Protein AF-A0A9X2ZBT1-F1 (afdb_monomer_lite)

Secondary structure (DSSP, 8-state):
----PPPSGGGTTTSPPPPHHHHHHHHHHH--HHHH-------SS--SS-----HHHHHHHHHHTSTTTT-SEEEEEEEEEEEEEEEEE-SSPBPTT--EEEETTEEPPBTTTEEEETTTTEEEEEEEEEEEEEEEEEEEE--S--TT---TTSSSS-PBTT-EEEES-SSPPTTEEESB--EEETTTSHHHHHHHTTTT-B-SSSEEE--B-TT-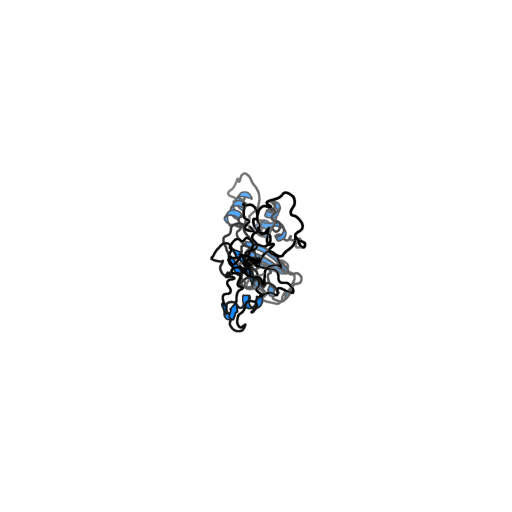------SSS-TT-----SEEE--GGGSPP--PPP--------EEEEEP--SS-TT--EEE-SSSS----S-S-PPPP--S-------------PEEE-PPP----EEEEESSSB-S--

Organism: NCBI:txid2987687

Sequence (334 aa):
MATSRISISNKFENGDIPSQSDFGEIFDSFVHKDEDKANFQMVETGTDDQHYVTPALLKIGLQNIGIITGNCYLPNKEYFNNFNGTTIFLKKSPINFSVQAFKNGQLLLEKEDYTINYATAVITFSATVPIRNIEIDYWYKNTGPIPGNTDITNVAGKPYIGEIKCLASPTGPKGWLKCEGQELLISEYSQLFSVIGVTYGGNGTTHFKTPNLSGRSIVQPTTNIVLGSVGGSEATVLTENNLPAHTHGVGSLAVAINCSNLNADESAPQESILAVSKDSYCQAITTPDATLAASATSITGVTASVGSAQPIITRSPYLAMYYYISSYGESPLI

InterPro domains:
  IPR011083 Phage tail collar domain [PF07484] (162-218)
  IPR037053 Phage tail collar domain superfamily [G3DSA:3.90.1340.10] (151-213)

Structure (mmCIF, N/CA/C/O backbone):
data_AF-A0A9X2ZBT1-F1
#
_entry.id   AF-A0A9X2ZBT1-F1
#
loop_
_atom_site.group_PDB
_atom_site.id
_atom_site.type_symbol
_atom_site.label_atom_id
_atom_site.label_alt_id
_atom_site.label_comp_id
_atom_site.label_asym_id
_atom_site.label_entity_id
_atom_site.label_seq_id
_atom_site.pdbx_PDB_ins_code
_atom_site.Cartn_x
_atom_site.Cartn_y
_atom_site.Cartn_z
_atom_site.occupancy
_atom_site.B_iso_or_equiv
_atom_site.auth_seq_id
_atom_site.auth_comp_id
_atom_site.auth_asym_id
_atom_site.auth_atom_id
_atom_site.pdbx_PDB_model_num
ATOM 1 N N . MET A 1 1 ? -53.174 7.669 23.565 1.00 32.34 1 MET A N 1
ATOM 2 C CA . MET A 1 1 ? -52.826 7.590 22.130 1.00 32.34 1 MET A CA 1
ATOM 3 C C . MET A 1 1 ? -51.557 8.395 21.934 1.00 32.34 1 MET A C 1
ATOM 5 O O . MET A 1 1 ? -51.634 9.613 21.966 1.00 32.34 1 MET A O 1
ATOM 9 N N . ALA A 1 2 ? -50.398 7.744 21.836 1.00 33.59 2 ALA A N 1
ATOM 10 C CA . ALA A 1 2 ? -49.168 8.439 21.467 1.00 33.59 2 ALA A CA 1
ATOM 11 C C . ALA A 1 2 ? -49.184 8.634 19.947 1.00 33.59 2 ALA A C 1
ATOM 13 O O . ALA A 1 2 ? -49.312 7.669 19.193 1.00 33.59 2 ALA A O 1
ATOM 14 N N . THR A 1 3 ? -49.163 9.890 19.520 1.00 36.41 3 THR A N 1
ATOM 15 C CA . THR A 1 3 ? -49.053 10.302 18.123 1.00 36.41 3 THR A CA 1
ATOM 16 C C . THR A 1 3 ? -47.736 9.793 17.535 1.00 36.41 3 THR A C 1
ATOM 18 O O . THR A 1 3 ? -46.723 9.746 18.225 1.00 36.41 3 THR A O 1
ATOM 21 N N . SER A 1 4 ? -47.766 9.382 16.266 1.00 42.81 4 SER A N 1
ATOM 22 C CA . SER A 1 4 ? -46.588 9.044 15.456 1.00 42.81 4 SER A CA 1
ATOM 23 C C . SER A 1 4 ? -45.464 10.067 15.676 1.00 42.81 4 SER A C 1
ATOM 25 O O . SER A 1 4 ? -45.636 11.225 15.299 1.00 42.81 4 SER A O 1
ATOM 27 N N . ARG A 1 5 ? -44.334 9.663 16.276 1.00 47.69 5 ARG A N 1
ATOM 28 C CA . ARG A 1 5 ? -43.172 10.542 16.487 1.00 47.69 5 ARG A CA 1
ATOM 29 C C . ARG A 1 5 ? -42.120 10.287 15.408 1.00 47.69 5 ARG A C 1
ATOM 31 O O . ARG A 1 5 ? -41.690 9.156 15.192 1.00 47.69 5 ARG A O 1
ATOM 38 N N . ILE A 1 6 ? -41.790 11.354 14.688 1.00 50.88 6 ILE A N 1
ATOM 39 C CA . ILE A 1 6 ? -40.959 11.379 13.484 1.00 50.88 6 ILE A CA 1
ATOM 40 C C . ILE A 1 6 ? -39.500 11.072 13.856 1.00 50.88 6 ILE A C 1
ATOM 42 O O . ILE A 1 6 ? -38.977 11.585 14.843 1.00 50.88 6 ILE A O 1
ATOM 46 N N . SER A 1 7 ? -38.831 10.225 13.071 1.00 53.41 7 SER A N 1
ATOM 47 C CA . SER A 1 7 ? -37.383 10.024 13.190 1.00 53.41 7 SER A CA 1
ATOM 48 C C . SER A 1 7 ? -36.662 11.287 12.712 1.00 53.41 7 SER A C 1
ATOM 50 O O . SER A 1 7 ? -36.775 11.654 11.542 1.00 53.41 7 SER A O 1
ATOM 52 N N . ILE A 1 8 ? -35.941 11.961 13.610 1.00 57.50 8 ILE A N 1
ATOM 53 C CA . ILE A 1 8 ? -35.258 13.233 13.318 1.00 57.50 8 ILE A CA 1
ATOM 54 C C . ILE A 1 8 ? -33.871 13.050 12.691 1.00 57.50 8 ILE A C 1
ATOM 56 O O . ILE A 1 8 ? -33.339 14.012 12.147 1.00 57.50 8 ILE A O 1
ATOM 60 N N . SER A 1 9 ? -33.296 11.839 12.712 1.00 54.44 9 SER A N 1
ATOM 61 C CA . SER A 1 9 ? -31.956 11.561 12.161 1.00 54.44 9 SER A CA 1
ATOM 62 C C . SER A 1 9 ? -31.862 11.932 10.680 1.00 54.44 9 SER A C 1
ATOM 64 O O . SER A 1 9 ? -30.964 12.663 10.269 1.00 54.44 9 SER A O 1
ATOM 66 N N . ASN A 1 10 ? -32.882 11.555 9.908 1.00 58.78 10 ASN A N 1
ATOM 67 C CA . ASN A 1 10 ? -32.948 11.771 8.464 1.00 58.78 10 ASN A CA 1
ATOM 68 C C . ASN A 1 10 ? -32.960 13.263 8.081 1.00 58.78 10 ASN A C 1
ATOM 70 O O . ASN A 1 10 ? -32.631 13.602 6.948 1.00 58.78 10 ASN A O 1
ATOM 74 N N . LYS A 1 11 ? -33.327 14.163 9.008 1.00 59.03 11 LYS A N 1
ATOM 75 C CA . LYS A 1 11 ? -33.344 15.617 8.769 1.00 59.03 11 LYS A CA 1
ATOM 76 C C . LYS A 1 11 ? -31.940 16.239 8.746 1.00 59.03 11 LYS A C 1
ATOM 78 O O . LYS A 1 11 ? -31.802 17.386 8.340 1.00 59.03 11 LYS A O 1
ATOM 83 N N . PHE A 1 12 ? -30.913 15.489 9.157 1.00 57.91 12 PHE A N 1
ATOM 84 C CA . PHE A 1 12 ? -29.516 15.938 9.231 1.00 57.91 12 PHE A CA 1
ATOM 85 C C . PHE A 1 12 ? -28.560 15.127 8.345 1.00 57.91 12 PHE A C 1
ATOM 87 O O . PHE A 1 12 ? -27.377 15.449 8.260 1.00 57.91 12 PHE A O 1
ATOM 94 N N . GLU A 1 13 ? -29.045 14.069 7.693 1.00 48.50 13 GLU A N 1
ATOM 95 C CA . GLU A 1 13 ? -28.204 13.104 6.970 1.00 48.50 13 GLU A CA 1
ATOM 96 C C . GLU A 1 13 ? -27.772 13.579 5.571 1.00 48.50 13 GLU A C 1
ATOM 98 O O . GLU A 1 13 ? -26.760 13.107 5.059 1.00 48.50 13 GLU A O 1
ATOM 103 N N . ASN A 1 14 ? -28.472 14.550 4.971 1.00 52.56 14 ASN A N 1
ATOM 104 C CA . ASN A 1 14 ? -28.260 14.942 3.568 1.00 52.56 14 ASN A CA 1
ATOM 105 C C . ASN A 1 14 ? -27.468 16.246 3.366 1.00 52.56 14 ASN A C 1
ATOM 107 O O . ASN A 1 14 ? -27.344 16.719 2.241 1.00 52.56 14 ASN A O 1
ATOM 111 N N . GLY A 1 15 ? -26.934 16.848 4.433 1.00 49.97 15 GLY A N 1
ATOM 112 C CA . GLY A 1 15 ? -26.229 18.136 4.342 1.00 49.97 15 GLY A CA 1
ATOM 113 C C . GLY A 1 15 ? -27.141 19.351 4.117 1.00 49.97 15 GLY A C 1
ATOM 114 O O . GLY A 1 15 ? -26.638 20.467 3.982 1.00 49.97 15 GLY A O 1
ATOM 115 N N . ASP A 1 16 ? -28.461 19.154 4.118 1.00 52.12 16 ASP A N 1
ATOM 116 C CA . ASP A 1 16 ? -29.442 20.234 4.115 1.00 52.12 16 ASP A CA 1
ATOM 117 C C . ASP A 1 16 ? -29.419 20.991 5.450 1.00 52.12 16 ASP A C 1
ATOM 119 O O . ASP A 1 16 ? -29.253 20.410 6.525 1.00 52.12 16 ASP A O 1
ATOM 123 N N . ILE A 1 17 ? -29.597 22.313 5.389 1.00 54.62 17 ILE A N 1
ATOM 124 C CA . ILE A 1 17 ? -29.762 23.144 6.585 1.00 54.62 17 ILE A CA 1
ATOM 125 C C . ILE A 1 17 ? -31.199 22.935 7.091 1.00 54.62 17 ILE A C 1
ATOM 127 O O . ILE A 1 17 ? -32.128 23.241 6.339 1.00 54.62 17 ILE A O 1
ATOM 131 N N . PRO A 1 18 ? -31.416 22.465 8.337 1.00 59.69 18 PRO A N 1
ATOM 132 C CA . PRO A 1 18 ? -32.765 22.254 8.856 1.00 59.69 18 PRO A CA 1
ATOM 133 C C . PRO A 1 18 ? -33.585 23.549 8.857 1.00 59.69 18 PRO A C 1
ATOM 135 O O . PRO A 1 18 ? -33.054 24.645 9.068 1.00 59.69 18 PRO A O 1
ATOM 138 N N . SER A 1 19 ? -34.893 23.437 8.632 1.00 62.19 19 SER A N 1
ATOM 139 C CA . SER A 1 19 ? -35.805 24.583 8.658 1.00 62.19 19 SER A CA 1
ATOM 140 C C . SER A 1 19 ? -36.116 25.031 10.093 1.00 62.19 19 SER A C 1
ATOM 142 O O . SER A 1 19 ? -35.940 24.283 11.053 1.00 62.19 19 SER A O 1
ATOM 144 N N . GLN A 1 20 ? -36.641 26.249 10.269 1.00 58.44 20 GLN A N 1
ATOM 145 C CA . GLN A 1 20 ? -37.067 26.752 11.586 1.00 58.44 20 GLN A CA 1
ATOM 146 C C . GLN A 1 20 ? -38.092 25.832 12.272 1.00 58.44 20 GLN A C 1
ATOM 148 O O . GLN A 1 20 ? -38.042 25.660 13.488 1.00 58.44 20 GLN A O 1
ATOM 153 N N . SER A 1 21 ? -38.997 25.219 11.504 1.00 63.75 21 SER A N 1
ATOM 154 C CA . SER A 1 21 ? -39.951 24.232 12.018 1.00 63.75 21 SER A CA 1
ATOM 155 C C . SER A 1 21 ? -39.272 22.948 12.488 1.00 63.75 21 SER A C 1
ATOM 157 O O . SER A 1 21 ? -39.687 22.398 13.503 1.00 63.75 21 SER A O 1
ATOM 159 N N . ASP A 1 22 ? -38.207 22.506 11.812 1.00 64.56 22 ASP A N 1
ATOM 160 C CA . ASP A 1 22 ? -37.442 21.329 12.240 1.00 64.56 22 ASP A CA 1
ATOM 161 C C . ASP A 1 22 ? -36.740 21.583 13.580 1.00 64.56 22 ASP A C 1
ATOM 163 O O . ASP A 1 22 ? -36.707 20.710 14.443 1.00 64.56 22 ASP A O 1
ATOM 167 N N . PHE A 1 23 ? -36.234 22.801 13.791 1.00 63.34 23 PHE A N 1
ATOM 168 C CA . PHE A 1 23 ? -35.635 23.194 15.069 1.00 63.34 23 PHE A CA 1
ATOM 169 C C . PHE A 1 23 ? -36.657 23.307 16.205 1.00 63.34 23 PHE A C 1
ATOM 171 O O . PHE A 1 23 ? -36.353 22.896 17.325 1.00 63.34 23 PHE A O 1
ATOM 178 N N . GLY A 1 24 ? -37.855 23.831 15.926 1.00 66.00 24 GLY A N 1
ATOM 179 C CA . GLY A 1 24 ? -38.947 23.879 16.903 1.00 66.00 24 GLY A CA 1
ATOM 180 C C . GLY A 1 24 ? -39.369 22.481 17.356 1.00 66.00 24 GLY A C 1
ATOM 181 O O . GLY A 1 24 ? -39.467 22.226 18.550 1.00 66.00 24 GLY A O 1
ATOM 182 N N . GLU A 1 25 ? -39.503 21.547 16.411 1.00 66.25 25 GLU A N 1
ATOM 183 C CA . GLU A 1 25 ? -39.855 20.154 16.707 1.00 66.25 25 GLU A CA 1
ATOM 184 C C . GLU A 1 25 ? -38.805 19.455 17.587 1.00 66.25 25 GLU A C 1
ATOM 186 O O . GLU A 1 25 ? -39.155 18.711 18.502 1.00 66.25 25 GLU A O 1
ATOM 191 N N . ILE A 1 26 ? -37.515 19.716 17.351 1.00 64.81 26 ILE A N 1
ATOM 192 C CA . ILE A 1 26 ? -36.430 19.167 18.175 1.00 64.81 26 ILE A CA 1
ATOM 193 C C . ILE A 1 26 ? -36.496 19.726 19.588 1.00 64.81 26 ILE A C 1
ATOM 195 O O . ILE A 1 26 ? -36.446 18.958 20.542 1.00 64.81 26 ILE A O 1
ATOM 199 N N . PHE A 1 27 ? -36.620 21.041 19.744 1.00 63.31 27 PHE A N 1
ATOM 200 C CA . PHE A 1 27 ? -36.672 21.638 21.072 1.00 63.31 27 PHE A CA 1
ATOM 201 C C . PHE A 1 27 ? -37.873 21.138 21.880 1.00 63.31 27 PHE A C 1
ATOM 203 O O . PHE A 1 27 ? -37.700 20.695 23.013 1.00 63.31 27 PHE A O 1
ATOM 210 N N . ASP A 1 28 ? -39.055 21.105 21.264 1.00 63.59 28 ASP A N 1
ATOM 211 C CA . ASP A 1 28 ? -40.286 20.621 21.897 1.00 63.59 28 ASP A CA 1
ATOM 212 C C . ASP A 1 28 ? -40.230 19.113 22.215 1.00 63.59 28 ASP A C 1
ATOM 214 O O . ASP A 1 28 ? -40.994 18.619 23.045 1.00 63.59 28 ASP A O 1
ATOM 218 N N . SER A 1 29 ? -39.318 18.360 21.586 1.00 63.00 29 SER A N 1
ATOM 219 C CA . SER A 1 29 ? -39.077 16.954 21.931 1.00 63.00 29 SER A CA 1
ATOM 220 C C . SER A 1 29 ? -38.264 16.763 23.217 1.00 63.00 29 SER A C 1
ATOM 222 O O . SER A 1 29 ? -38.365 15.699 23.826 1.00 63.00 29 SER A O 1
ATOM 224 N N . PHE A 1 30 ? -37.496 17.775 23.639 1.00 56.25 30 PHE A N 1
ATOM 225 C CA . PHE A 1 30 ? -36.610 17.715 24.811 1.00 56.25 30 PHE A CA 1
ATOM 226 C C . PHE A 1 30 ? -37.052 18.606 25.974 1.00 56.25 30 PHE A C 1
ATOM 228 O O . PHE A 1 30 ? -36.585 18.404 27.091 1.00 56.25 30 PHE A O 1
ATOM 235 N N . VAL A 1 31 ? -37.910 19.591 25.719 1.00 54.75 31 VAL A N 1
ATOM 236 C CA . VAL A 1 31 ? -38.327 20.593 26.701 1.00 54.75 31 VAL A CA 1
ATOM 237 C C . VAL A 1 31 ? -39.842 20.588 26.809 1.00 54.75 31 VAL A C 1
ATOM 239 O O . VAL A 1 31 ? -40.550 20.771 25.815 1.00 54.75 31 VAL A O 1
ATOM 242 N N . HIS A 1 32 ? -40.361 20.414 28.025 1.00 60.44 32 HIS A N 1
ATOM 243 C CA . HIS A 1 32 ? -41.794 20.498 28.259 1.00 60.44 32 HIS A CA 1
ATOM 244 C C . HIS A 1 32 ? -42.168 21.961 28.478 1.00 60.44 32 HIS A C 1
ATOM 246 O O . HIS A 1 32 ? -42.037 22.500 29.570 1.00 60.44 32 HIS A O 1
ATOM 252 N N . LYS A 1 33 ? -42.649 22.619 27.419 1.00 56.81 33 LYS A N 1
ATOM 253 C CA . LYS A 1 33 ? -42.964 24.060 27.398 1.00 56.81 33 LYS A CA 1
ATOM 254 C C . LYS A 1 33 ? -43.730 24.575 28.628 1.00 56.81 33 LYS A C 1
ATOM 256 O O . LYS A 1 33 ? -43.434 25.667 29.112 1.00 56.81 33 LYS A O 1
ATOM 261 N N . ASP A 1 34 ? -44.701 23.807 29.117 1.00 54.72 34 ASP A N 1
ATOM 262 C CA . ASP A 1 34 ? -45.552 24.201 30.246 1.00 54.72 34 ASP A CA 1
ATOM 263 C C . ASP A 1 34 ? -44.859 24.031 31.611 1.00 54.72 34 ASP A C 1
ATOM 265 O O . ASP A 1 34 ? -45.147 24.781 32.544 1.00 54.72 34 ASP A O 1
ATOM 269 N N . GLU A 1 35 ? -43.922 23.086 31.724 1.00 49.38 35 GLU A N 1
ATOM 270 C CA . GLU A 1 35 ? -43.202 22.777 32.967 1.00 49.38 35 GLU A CA 1
ATOM 271 C C . GLU A 1 35 ? -41.892 23.573 33.070 1.00 49.38 35 GLU A C 1
ATOM 273 O O . GLU A 1 35 ? -41.617 24.196 34.097 1.00 49.38 35 GLU A O 1
ATOM 278 N N . ASP A 1 36 ? -41.136 23.642 31.974 1.00 48.69 36 ASP A N 1
ATOM 279 C CA . ASP A 1 36 ? -39.810 24.264 31.901 1.00 48.69 36 ASP A CA 1
ATOM 280 C C . ASP A 1 36 ? -39.863 25.770 31.593 1.00 48.69 36 ASP A C 1
ATOM 282 O O . ASP A 1 36 ? -38.841 26.458 31.621 1.00 48.69 36 ASP A O 1
ATOM 286 N N . LYS A 1 37 ? -41.057 26.304 31.288 1.00 57.84 37 LYS A N 1
ATOM 287 C CA . LYS A 1 37 ? -41.313 27.715 30.931 1.00 57.84 37 LYS A CA 1
ATOM 288 C C . LYS A 1 37 ? -40.408 28.268 29.821 1.00 57.84 37 LYS A C 1
ATOM 290 O O . LYS A 1 37 ? -40.173 29.475 29.758 1.00 57.84 37 LYS A O 1
ATOM 295 N N . ALA A 1 38 ? -39.923 27.415 28.925 1.00 52.03 38 ALA A N 1
ATOM 296 C CA . ALA A 1 38 ? -39.078 27.810 27.805 1.00 52.03 38 ALA A CA 1
ATOM 297 C C . ALA A 1 38 ? -39.846 27.672 26.480 1.00 52.03 38 ALA A C 1
ATOM 299 O O . ALA A 1 38 ? -40.511 26.667 26.235 1.00 52.03 38 ALA A O 1
ATOM 300 N N . ASN A 1 39 ? -39.795 28.704 25.629 1.00 55.94 39 ASN A N 1
ATOM 301 C CA . ASN A 1 39 ? -40.485 28.731 24.337 1.00 55.94 39 ASN A CA 1
ATOM 302 C C . ASN A 1 39 ? -39.595 29.301 23.212 1.00 55.94 39 ASN A C 1
ATOM 304 O O . ASN A 1 39 ? -38.642 30.030 23.472 1.00 55.94 39 ASN A O 1
ATOM 308 N N . PHE A 1 40 ? -39.933 28.978 21.957 1.00 53.28 40 PHE A N 1
ATOM 309 C CA . PHE A 1 40 ? -39.295 29.496 20.733 1.00 53.28 40 PHE A CA 1
ATOM 310 C C . PHE A 1 40 ? -40.115 30.616 20.075 1.00 53.28 40 PHE A C 1
ATOM 312 O O . PHE A 1 40 ? -40.394 30.583 18.875 1.00 53.28 40 PHE A O 1
ATOM 319 N N . GLN A 1 41 ? -40.571 31.610 20.837 1.00 52.78 41 GLN A N 1
ATOM 320 C CA . GLN A 1 41 ? -41.205 32.774 20.215 1.00 52.78 41 GLN A CA 1
ATOM 321 C C . GLN A 1 41 ? -40.159 33.815 19.800 1.00 52.78 41 GLN A C 1
ATOM 323 O O . GLN A 1 41 ? -39.350 34.273 20.601 1.00 52.78 41 GLN A O 1
ATOM 328 N N . MET A 1 42 ? -40.197 34.210 18.525 1.00 44.78 42 MET A N 1
ATOM 329 C CA . MET A 1 42 ? -39.575 35.450 18.062 1.00 44.78 42 MET A CA 1
ATOM 330 C C . MET A 1 42 ? -40.454 36.611 18.530 1.00 44.78 42 MET A C 1
ATOM 332 O O . MET A 1 42 ? -41.573 36.760 18.044 1.00 44.78 42 MET A O 1
ATOM 336 N N . VAL A 1 43 ? -39.963 37.425 19.462 1.00 49.59 43 VAL A N 1
ATOM 337 C CA . VAL A 1 43 ? -40.591 38.702 19.822 1.00 49.59 43 VAL A CA 1
ATOM 338 C C . VAL A 1 43 ? -39.531 39.786 19.660 1.00 49.59 43 VAL A C 1
ATOM 340 O O . VAL A 1 43 ? -38.478 39.721 20.287 1.00 49.59 43 VAL A O 1
ATOM 343 N N . GLU A 1 44 ? -39.776 40.754 18.775 1.00 45.09 44 GLU A N 1
ATOM 344 C CA . GLU A 1 44 ? -38.785 41.781 18.409 1.00 45.09 44 GLU A CA 1
ATOM 345 C C . GLU A 1 44 ? -38.584 42.858 19.491 1.00 45.09 44 GLU A C 1
ATOM 347 O O . GLU A 1 44 ? -37.613 43.608 19.437 1.00 45.09 44 GLU A O 1
ATOM 352 N N . THR A 1 45 ? -39.438 42.906 20.517 1.00 49.44 45 THR A N 1
ATOM 353 C CA . THR A 1 45 ? -39.283 43.801 21.675 1.00 49.44 45 THR A CA 1
ATOM 354 C C . THR A 1 45 ? -39.824 43.133 22.939 1.00 49.44 45 THR A C 1
ATOM 356 O O . THR A 1 45 ? -41.031 42.925 23.055 1.00 49.44 45 THR A O 1
ATOM 359 N N . GLY A 1 46 ? -38.949 42.786 23.887 1.00 48.84 46 GLY A N 1
ATOM 360 C CA . GLY A 1 46 ? -39.351 42.270 25.200 1.00 48.84 46 GLY A CA 1
ATOM 361 C C . GLY A 1 46 ? -39.791 43.407 26.126 1.00 48.84 46 GLY A C 1
ATOM 362 O O . GLY A 1 46 ? -39.068 44.392 26.255 1.00 48.84 46 GLY A O 1
ATOM 363 N N . THR A 1 47 ? -40.966 43.292 26.752 1.00 49.94 47 THR A N 1
ATOM 364 C CA . THR A 1 47 ? -41.496 44.305 27.690 1.00 49.94 47 THR A CA 1
ATOM 365 C C . THR A 1 47 ? -41.462 43.910 29.160 1.00 49.94 47 THR A C 1
ATOM 367 O O . THR A 1 47 ? -41.828 44.727 29.984 1.00 49.94 47 THR A O 1
ATOM 370 N N . ASP A 1 48 ? -40.989 42.724 29.515 1.00 49.47 48 ASP A N 1
ATOM 371 C CA . ASP A 1 48 ? -40.803 42.290 30.903 1.00 49.47 48 ASP A CA 1
ATOM 372 C C . ASP A 1 48 ? -39.640 41.297 30.904 1.00 49.47 48 ASP A C 1
ATOM 374 O O . ASP A 1 48 ? -39.543 40.571 29.917 1.00 49.47 48 ASP A O 1
ATOM 378 N N . ASP A 1 49 ? -38.800 41.274 31.954 1.00 51.34 49 ASP A N 1
ATOM 379 C CA . ASP A 1 49 ? -37.550 40.503 32.218 1.00 51.34 49 ASP A CA 1
ATOM 380 C C . ASP A 1 49 ? -37.567 38.968 31.934 1.00 51.34 49 ASP A C 1
ATOM 382 O O . ASP A 1 49 ? -36.995 38.140 32.650 1.00 51.34 49 ASP A O 1
ATOM 386 N N . GLN A 1 50 ? -38.223 38.539 30.867 1.00 50.62 50 GLN A N 1
ATOM 387 C CA . GLN A 1 50 ? -38.268 37.189 30.353 1.00 50.62 50 GLN A CA 1
ATOM 388 C C . GLN A 1 50 ? -37.057 36.975 29.448 1.00 50.62 50 GLN A C 1
ATOM 390 O O . GLN A 1 50 ? -36.758 37.760 28.546 1.00 50.62 50 GLN A O 1
ATOM 395 N N . HIS A 1 51 ? -36.333 35.894 29.717 1.00 50.09 51 HIS A N 1
ATOM 396 C CA . HIS A 1 51 ? -35.172 35.501 28.937 1.00 50.09 51 HIS A CA 1
ATOM 397 C C . HIS A 1 51 ? -35.660 34.765 27.687 1.00 50.09 51 HIS A C 1
ATOM 399 O O . HIS A 1 51 ? -36.027 33.594 27.752 1.00 50.09 51 HIS A O 1
ATOM 405 N N . TYR A 1 52 ? -35.686 35.458 26.550 1.00 52.84 52 TYR A N 1
ATOM 406 C CA . TYR A 1 52 ? -36.040 34.867 25.260 1.00 52.84 52 TYR A CA 1
ATOM 407 C C . TYR A 1 52 ? -34.785 34.375 24.544 1.00 52.84 52 TYR A C 1
ATOM 409 O O . TYR A 1 52 ? -33.805 35.110 24.400 1.00 52.84 52 TYR A O 1
ATOM 417 N N . VAL A 1 53 ? -34.823 33.147 24.033 1.00 52.09 53 VAL A N 1
ATOM 418 C CA . VAL A 1 53 ? -33.779 32.644 23.141 1.00 52.09 53 VAL A CA 1
ATOM 419 C C . VAL A 1 53 ? -34.269 32.816 21.709 1.00 52.09 53 VAL A C 1
ATOM 421 O O . VAL A 1 53 ? -35.079 32.037 21.214 1.00 52.09 53 VAL A O 1
ATOM 424 N N . THR A 1 54 ? -33.788 33.851 21.018 1.00 52.50 54 THR A N 1
ATOM 425 C CA . THR A 1 54 ? -34.075 33.987 19.583 1.00 52.50 54 THR A CA 1
ATOM 426 C C . THR A 1 54 ? -33.364 32.870 18.809 1.00 52.50 54 THR A C 1
ATOM 428 O O . THR A 1 54 ? -32.291 32.434 19.228 1.00 52.50 54 THR A O 1
ATOM 431 N N . PRO A 1 55 ? -33.865 32.422 17.644 1.00 50.75 55 PRO A N 1
ATOM 432 C CA . PRO A 1 55 ? -33.156 31.463 16.795 1.00 50.75 55 PRO A CA 1
ATOM 433 C C . PRO A 1 55 ? -31.726 31.900 16.449 1.00 50.75 55 PRO A C 1
ATOM 435 O O . PRO A 1 55 ? -30.849 31.057 16.300 1.00 50.75 55 PRO A O 1
ATOM 438 N N . ALA A 1 56 ? -31.459 33.210 16.376 1.00 47.94 56 ALA A N 1
ATOM 439 C CA . ALA A 1 56 ? -30.113 33.749 16.198 1.00 47.94 56 ALA A CA 1
ATOM 440 C C . ALA A 1 56 ? -29.241 33.584 17.457 1.00 47.94 56 ALA A C 1
ATOM 442 O O . ALA A 1 56 ? -28.105 33.128 17.348 1.00 47.94 56 ALA A O 1
ATOM 443 N N . LEU A 1 57 ? -29.773 33.893 18.646 1.00 54.31 57 LEU A N 1
ATOM 444 C CA . LEU A 1 57 ? -29.096 33.674 19.931 1.00 54.31 57 LEU A CA 1
ATOM 445 C C . LEU A 1 57 ? -28.863 32.189 20.210 1.00 54.31 57 LEU A C 1
ATOM 447 O O . LEU A 1 57 ? -27.787 31.822 20.669 1.00 54.31 57 LEU A O 1
ATOM 451 N N . LEU A 1 58 ? -29.819 31.326 19.866 1.00 60.22 58 LEU A N 1
ATOM 452 C CA . LEU A 1 58 ? -29.648 29.883 19.938 1.00 60.22 58 LEU A CA 1
ATOM 453 C C . LEU A 1 58 ? -28.619 29.402 18.928 1.00 60.22 58 LEU A C 1
ATOM 455 O O . LEU A 1 58 ? -27.766 28.614 19.292 1.00 60.22 58 LEU A O 1
ATOM 459 N N . LYS A 1 59 ? -28.667 29.861 17.673 1.00 51.84 59 LYS A N 1
ATOM 460 C CA . LYS A 1 59 ? -27.673 29.492 16.662 1.00 51.84 59 LYS A CA 1
ATOM 461 C C . LYS A 1 59 ? -26.272 29.869 17.130 1.00 51.84 59 LYS A C 1
ATOM 463 O O . LYS A 1 59 ? -25.382 29.037 17.046 1.00 51.84 59 LYS A O 1
ATOM 468 N N . ILE A 1 60 ? -26.087 31.074 17.666 1.00 49.31 60 ILE A N 1
ATOM 469 C CA . ILE A 1 60 ? -24.809 31.510 18.242 1.00 49.31 60 ILE A CA 1
ATOM 470 C C . ILE A 1 60 ? -24.459 30.666 19.472 1.00 49.31 60 ILE A C 1
ATOM 472 O O . ILE A 1 60 ? -23.323 30.224 19.595 1.00 49.31 60 ILE A O 1
ATOM 476 N N . GLY A 1 61 ? -25.426 30.368 20.340 1.00 55.66 61 GLY A N 1
ATOM 477 C CA . GLY A 1 61 ? -25.267 29.450 21.465 1.00 55.66 61 GLY A CA 1
ATOM 478 C C . GLY A 1 61 ? -24.762 28.083 21.010 1.00 55.66 61 GLY A C 1
ATOM 479 O O . GLY A 1 61 ? -23.699 27.670 21.443 1.00 55.66 61 GLY A O 1
ATOM 480 N N . LEU A 1 62 ? -25.455 27.439 20.071 1.00 54.69 62 LEU A N 1
ATOM 481 C CA . LEU A 1 62 ? -25.143 26.154 19.442 1.00 54.69 62 LEU A CA 1
ATOM 482 C C . LEU A 1 62 ? -23.842 26.181 18.624 1.00 54.69 62 LEU A C 1
ATOM 484 O O . LEU A 1 62 ? -23.169 25.163 18.537 1.00 54.69 62 LEU A O 1
ATOM 488 N N . GLN A 1 63 ? -23.451 27.315 18.042 1.00 49.03 63 GLN A N 1
ATOM 489 C CA . GLN A 1 63 ? -22.130 27.503 17.431 1.00 49.03 63 GLN A CA 1
ATOM 490 C C . GLN A 1 63 ? -21.029 27.611 18.498 1.00 49.03 63 GLN A C 1
ATOM 492 O O . GLN A 1 63 ? -19.947 27.061 18.317 1.00 49.03 63 GLN A O 1
ATOM 497 N N . ASN A 1 64 ? -21.304 28.268 19.626 1.00 46.94 64 ASN A N 1
ATOM 498 C CA . ASN A 1 64 ? -20.350 28.461 20.722 1.00 46.94 64 ASN A CA 1
ATOM 499 C C . ASN A 1 64 ? -20.202 27.211 21.603 1.00 46.94 64 ASN A C 1
ATOM 501 O O . ASN A 1 64 ? -19.107 26.923 22.073 1.00 46.94 64 ASN A O 1
ATOM 505 N N . ILE A 1 65 ? -21.271 26.423 21.770 1.00 48.72 65 ILE A N 1
ATOM 506 C CA . ILE A 1 65 ? -21.237 25.067 22.345 1.00 48.72 65 ILE A CA 1
ATOM 507 C C . ILE A 1 65 ? -20.973 24.003 21.276 1.00 48.72 65 ILE A C 1
ATOM 509 O O . ILE A 1 65 ? -21.229 22.822 21.497 1.00 48.72 65 ILE A O 1
ATOM 513 N N . GLY A 1 66 ? -20.492 24.418 20.103 1.00 45.00 66 GLY A N 1
ATOM 514 C CA . GLY A 1 66 ? -19.964 23.582 19.034 1.00 45.00 66 GLY A CA 1
ATOM 515 C C . GLY A 1 66 ? -20.973 22.789 18.202 1.00 45.00 66 GLY A C 1
ATOM 516 O O . GLY A 1 66 ? -20.617 22.364 17.119 1.00 45.00 66 GLY A O 1
ATOM 517 N N . ILE A 1 67 ? -22.215 22.562 18.626 1.00 49.38 67 ILE A N 1
ATOM 518 C CA . ILE A 1 67 ? -23.206 21.726 17.912 1.00 49.38 67 ILE A CA 1
ATOM 519 C C . ILE A 1 67 ? -23.346 22.078 16.413 1.00 49.38 67 ILE A C 1
ATOM 521 O O . ILE A 1 67 ? -23.470 21.178 15.588 1.00 49.38 67 ILE A O 1
ATOM 525 N N . ILE A 1 68 ? -23.265 23.362 16.036 1.00 44.94 68 ILE A N 1
ATOM 526 C CA . ILE A 1 68 ? -23.350 23.810 14.626 1.00 44.94 68 ILE A CA 1
ATOM 527 C C . ILE A 1 68 ? -21.969 23.917 13.948 1.00 44.94 68 ILE A C 1
ATOM 529 O O . ILE A 1 68 ? -21.867 23.848 12.727 1.00 44.94 68 ILE A O 1
ATOM 533 N N . THR A 1 69 ? -20.896 24.077 14.720 1.00 44.72 69 THR A N 1
ATOM 534 C CA . THR A 1 69 ? -19.507 24.215 14.237 1.00 44.72 69 THR A CA 1
ATOM 535 C C . THR A 1 69 ? -18.700 22.913 14.317 1.00 44.72 69 THR A C 1
ATOM 537 O O . THR A 1 69 ? -17.509 22.924 14.021 1.00 44.72 69 THR A O 1
ATOM 540 N N . GLY A 1 70 ? -19.330 21.779 14.651 1.00 49.50 70 GLY A N 1
ATOM 541 C CA . GLY A 1 70 ? -18.686 20.462 14.664 1.00 49.50 70 GLY A CA 1
ATOM 542 C C . GLY A 1 70 ? -18.271 19.931 16.040 1.00 49.50 70 GLY A C 1
ATOM 543 O O . GLY A 1 70 ? -17.329 19.143 16.127 1.00 49.50 70 GLY A O 1
ATOM 544 N N . ASN A 1 71 ? -18.976 20.268 17.124 1.00 49.09 71 ASN A N 1
ATOM 545 C CA . ASN A 1 71 ? -18.926 19.432 18.314 1.00 49.09 71 ASN A CA 1
ATOM 546 C C . ASN A 1 71 ? -19.469 18.072 17.929 1.00 49.09 71 ASN A C 1
ATOM 548 O O . ASN A 1 71 ? -20.570 17.903 17.409 1.00 49.09 71 ASN A O 1
ATOM 552 N N . CYS A 1 72 ? -18.598 17.111 18.169 1.00 60.41 72 CYS A N 1
ATOM 553 C CA . CYS A 1 72 ? -18.645 15.767 17.669 1.00 60.41 72 CYS A CA 1
ATOM 554 C C . CYS A 1 72 ? -19.739 14.948 18.355 1.00 60.41 72 CYS A C 1
ATOM 556 O O . CYS A 1 72 ? -19.453 13.805 18.636 1.00 60.41 72 CYS A O 1
ATOM 558 N N . TYR A 1 73 ? -20.922 15.461 18.709 1.00 67.00 73 TYR A N 1
ATOM 559 C CA . TYR A 1 73 ? -21.958 14.685 19.403 1.00 67.00 73 TYR A CA 1
ATOM 560 C C . TYR A 1 73 ? -23.334 14.895 18.768 1.00 67.00 73 TYR A C 1
ATOM 562 O O . TYR A 1 73 ? -23.772 16.029 18.603 1.00 67.00 73 TYR A O 1
ATOM 570 N N . LEU A 1 74 ? -24.004 13.801 18.408 1.00 68.38 74 LEU A N 1
ATOM 571 C CA . LEU A 1 74 ? -25.322 13.793 17.774 1.00 68.38 74 LEU A CA 1
ATOM 572 C C . LEU A 1 74 ? -26.333 13.065 18.669 1.00 68.38 74 LEU A C 1
ATOM 574 O O . LEU A 1 74 ? -25.966 12.066 19.298 1.00 68.38 74 LEU A O 1
ATOM 578 N N . PRO A 1 75 ? -27.596 13.520 18.719 1.00 73.56 75 PRO A N 1
ATOM 579 C CA . PRO A 1 75 ? -28.666 12.756 19.341 1.00 73.56 75 PRO A CA 1
ATOM 580 C C . PRO A 1 75 ? -29.009 11.538 18.469 1.00 73.56 75 PRO A C 1
ATOM 582 O O . PRO A 1 75 ? -29.005 11.613 17.239 1.00 73.56 75 PRO A O 1
ATOM 585 N N . ASN A 1 76 ? -29.314 10.411 19.102 1.00 76.38 76 ASN A N 1
ATOM 586 C CA . ASN A 1 76 ? -29.821 9.207 18.460 1.00 76.38 76 ASN A CA 1
ATOM 587 C C . ASN A 1 76 ? -31.003 8.647 19.244 1.00 76.38 76 ASN A C 1
ATOM 589 O O . ASN A 1 76 ? -31.048 8.730 20.471 1.00 76.38 76 ASN A O 1
ATOM 593 N N . LYS A 1 77 ? -31.926 8.035 18.509 1.00 83.69 77 LYS A N 1
ATOM 594 C CA . LYS A 1 77 ? -33.113 7.389 19.050 1.00 83.69 77 LYS A CA 1
ATOM 595 C C . LYS A 1 77 ? -33.256 6.006 18.440 1.00 83.69 77 LYS A C 1
ATOM 597 O O . LYS A 1 77 ? -33.281 5.864 17.217 1.00 83.69 77 LYS A O 1
ATOM 602 N N . GLU A 1 78 ? -33.338 4.985 19.282 1.00 86.25 78 GLU A N 1
ATOM 603 C CA . GLU A 1 78 ? -33.502 3.598 18.854 1.00 86.25 78 GLU A CA 1
ATOM 604 C C . GLU A 1 78 ? -34.809 3.002 19.361 1.00 86.25 78 GLU A C 1
ATOM 606 O O . GLU A 1 78 ? -35.139 3.099 20.541 1.00 86.25 78 GLU A O 1
ATOM 611 N N . TYR A 1 79 ? -35.528 2.333 18.459 1.00 89.56 79 TYR A N 1
ATOM 612 C CA . TYR A 1 79 ? -36.813 1.708 18.743 1.00 89.56 79 TYR A CA 1
ATOM 613 C C . TYR A 1 79 ? -36.727 0.189 18.610 1.00 89.56 79 TYR A C 1
ATOM 615 O O . TYR A 1 79 ? -36.297 -0.339 17.581 1.00 89.56 79 TYR A O 1
ATOM 623 N N . PHE A 1 80 ? -37.218 -0.511 19.627 1.00 89.69 80 PHE A N 1
ATOM 624 C CA . PHE A 1 80 ? -37.294 -1.965 19.688 1.00 89.69 80 PHE A CA 1
ATOM 625 C C . PHE A 1 80 ? -38.753 -2.375 19.890 1.00 89.69 80 PHE A C 1
ATOM 627 O O . PHE A 1 80 ? -39.282 -2.363 21.003 1.00 89.69 80 PHE A O 1
ATOM 634 N N . ASN A 1 81 ? -39.416 -2.727 18.789 1.00 89.69 81 ASN A N 1
ATOM 635 C CA . ASN A 1 81 ? -40.804 -3.181 18.807 1.00 89.69 81 ASN A CA 1
ATOM 636 C C . ASN A 1 81 ? -40.888 -4.639 19.261 1.00 89.69 81 ASN A C 1
ATOM 638 O O . ASN A 1 81 ? -40.096 -5.470 18.815 1.00 89.69 81 ASN A O 1
ATOM 642 N N . ASN A 1 82 ? -41.882 -4.962 20.094 1.00 88.88 82 ASN A N 1
ATOM 643 C CA . ASN A 1 82 ? -42.099 -6.319 20.614 1.00 88.88 82 ASN A CA 1
ATOM 644 C C . ASN A 1 82 ? -40.854 -6.930 21.290 1.00 88.88 82 ASN A C 1
ATOM 646 O O . ASN A 1 82 ? -40.644 -8.143 21.228 1.00 88.88 82 ASN A O 1
ATOM 650 N N . PHE A 1 83 ? -40.031 -6.105 21.943 1.00 92.44 83 PHE A N 1
ATOM 651 C CA . PHE A 1 83 ? -38.833 -6.553 22.643 1.00 92.44 83 PHE A CA 1
ATOM 652 C C . PHE A 1 83 ? -39.189 -7.595 23.707 1.00 92.44 83 PHE A C 1
ATOM 654 O O . PHE A 1 83 ? -40.065 -7.364 24.545 1.00 92.44 83 PHE A O 1
ATOM 661 N N . ASN A 1 84 ? -38.506 -8.738 23.657 1.00 92.06 84 ASN A N 1
ATOM 662 C CA . ASN A 1 84 ? -38.641 -9.825 24.615 1.00 92.06 84 ASN A CA 1
ATOM 663 C C . ASN A 1 84 ? -37.252 -10.283 25.071 1.00 92.06 84 ASN A C 1
ATOM 665 O O . ASN A 1 84 ? -36.555 -10.971 24.327 1.00 92.06 84 ASN A O 1
ATOM 669 N N . GLY A 1 85 ? -36.839 -9.880 26.270 1.00 93.31 85 GLY A N 1
ATOM 670 C CA . GLY A 1 85 ? -35.516 -10.213 26.794 1.00 93.31 85 GLY A CA 1
ATOM 671 C C . GLY A 1 85 ? -35.060 -9.293 27.921 1.00 93.31 85 GLY A C 1
ATOM 672 O O . GLY A 1 85 ? -35.853 -8.553 28.502 1.00 93.31 85 GLY A O 1
ATOM 673 N N . THR A 1 86 ? -33.768 -9.360 28.241 1.00 94.00 86 THR A N 1
ATOM 674 C CA . THR A 1 86 ? -33.132 -8.597 29.331 1.00 94.00 86 THR A CA 1
ATOM 675 C C . THR A 1 86 ? -32.072 -7.614 28.849 1.00 94.00 86 THR A C 1
ATOM 677 O O . THR A 1 86 ? -31.630 -6.786 29.636 1.00 94.00 86 THR A O 1
ATOM 680 N N . THR A 1 87 ? -31.641 -7.689 27.588 1.00 94.75 87 THR A N 1
ATOM 681 C CA . THR A 1 87 ? -30.459 -6.959 27.114 1.00 94.75 87 THR A CA 1
ATOM 682 C C . THR A 1 87 ? -30.690 -6.330 25.747 1.00 94.75 87 THR A C 1
ATOM 684 O O . THR A 1 87 ? -31.266 -6.963 24.864 1.00 94.75 87 THR A O 1
ATOM 687 N N . ILE A 1 88 ? -30.212 -5.097 25.574 1.00 92.44 88 ILE A N 1
ATOM 688 C CA . ILE A 1 88 ? -30.226 -4.352 24.311 1.00 92.44 88 ILE A CA 1
ATOM 689 C C . ILE A 1 88 ? -28.806 -3.876 23.996 1.00 92.44 88 ILE A C 1
ATOM 691 O O . ILE A 1 88 ? -28.127 -3.314 24.855 1.00 92.44 88 ILE A O 1
ATOM 695 N N . PHE A 1 89 ? -28.382 -4.085 22.750 1.00 92.25 89 PHE A N 1
ATOM 696 C CA . PHE A 1 89 ? -27.132 -3.559 22.205 1.00 92.25 89 PHE A CA 1
ATOM 697 C C . PHE A 1 89 ? -27.445 -2.314 21.380 1.00 92.25 89 PHE A C 1
ATOM 699 O O . PHE A 1 89 ? -28.188 -2.405 20.401 1.00 92.25 89 PHE A O 1
ATOM 706 N N . LEU A 1 90 ? -26.897 -1.166 21.777 1.00 88.44 90 LEU A N 1
ATOM 707 C CA . LEU A 1 90 ? -27.071 0.078 21.031 1.00 88.44 90 LEU A CA 1
ATOM 708 C C . LEU A 1 90 ? -26.174 0.080 19.789 1.00 88.44 90 LEU A C 1
ATOM 710 O O . LEU A 1 90 ? -25.031 -0.381 19.821 1.00 88.44 90 LEU A O 1
ATOM 714 N N . LYS A 1 91 ? -26.670 0.644 18.689 1.00 82.25 91 LYS A N 1
ATOM 715 C CA . LYS A 1 91 ? -25.953 0.750 17.407 1.00 82.25 91 LYS A CA 1
ATOM 716 C C . LYS A 1 91 ? -24.777 1.719 17.460 1.00 82.25 91 LYS A C 1
ATOM 718 O O . LYS A 1 91 ? -23.872 1.632 16.630 1.00 82.25 91 LYS A O 1
ATOM 723 N N . LYS A 1 92 ? -24.808 2.682 18.384 1.00 81.88 92 LYS A N 1
ATOM 724 C CA . LYS A 1 92 ? -23.756 3.694 18.583 1.00 81.88 92 LYS A CA 1
ATOM 725 C C . LYS A 1 92 ? -23.371 3.754 20.054 1.00 81.88 92 LYS A C 1
ATOM 727 O O . LYS A 1 92 ? -24.245 3.664 20.909 1.00 81.88 92 LYS A O 1
ATOM 732 N N . SER A 1 93 ? -22.086 3.964 20.336 1.00 83.00 93 SER A N 1
ATOM 733 C CA . SER A 1 93 ? -21.594 4.119 21.707 1.00 83.00 93 SER A CA 1
ATOM 734 C C . SER A 1 93 ? -22.134 5.410 22.335 1.00 83.00 93 SER A C 1
ATOM 736 O O . SER A 1 93 ? -21.838 6.493 21.814 1.00 83.00 93 SER A O 1
ATOM 738 N N . PRO A 1 94 ? -22.916 5.320 23.424 1.00 84.38 94 PRO A N 1
ATOM 739 C CA . PRO A 1 94 ? -23.484 6.489 24.072 1.00 84.38 94 PRO A CA 1
ATOM 740 C C . PRO A 1 94 ? -22.430 7.266 24.862 1.00 84.38 94 PRO A C 1
ATOM 742 O O . PRO A 1 94 ? -21.454 6.705 25.360 1.00 84.38 94 PRO A O 1
ATOM 745 N N . ILE A 1 95 ? -22.663 8.562 25.038 1.00 81.69 95 ILE A N 1
ATOM 746 C CA . ILE A 1 95 ? -21.921 9.381 25.995 1.00 81.69 95 ILE A CA 1
ATOM 747 C C . ILE A 1 95 ? -22.392 9.054 27.409 1.00 81.69 95 ILE A C 1
ATOM 749 O O . ILE A 1 95 ? -23.580 8.806 27.636 1.00 81.69 95 ILE A O 1
ATOM 753 N N . ASN A 1 96 ? -21.459 9.058 28.361 1.00 78.94 96 ASN A N 1
ATOM 754 C CA . ASN A 1 96 ? -21.761 8.832 29.770 1.00 78.94 96 ASN A CA 1
ATOM 755 C C . ASN A 1 96 ? -22.904 9.744 30.231 1.00 78.94 96 ASN A C 1
ATOM 757 O O . ASN A 1 96 ? -22.884 10.944 29.961 1.00 78.94 96 ASN A O 1
ATOM 761 N N . PHE A 1 97 ? -23.871 9.159 30.938 1.00 80.19 97 PHE A N 1
ATOM 762 C CA . PHE A 1 97 ? -25.048 9.837 31.495 1.00 80.19 97 PHE A CA 1
ATOM 763 C C . PHE A 1 97 ? -26.029 10.415 30.464 1.00 80.19 97 PHE A C 1
ATOM 765 O O . PHE A 1 97 ? -26.910 11.184 30.834 1.00 80.19 97 PHE A O 1
ATOM 772 N N . SER A 1 98 ? -25.900 10.064 29.180 1.00 82.94 98 SER A N 1
ATOM 773 C CA . SER A 1 98 ? -26.797 10.576 28.132 1.00 82.94 98 SER A CA 1
ATOM 774 C C . SER A 1 98 ? -27.998 9.679 27.824 1.00 82.94 98 SER A C 1
ATOM 776 O O . SER A 1 98 ? -28.852 10.092 27.049 1.00 82.94 98 SER A O 1
ATOM 778 N N . VAL A 1 99 ? -28.053 8.462 28.375 1.00 87.19 99 VAL A N 1
ATOM 779 C CA . VAL A 1 99 ? -29.023 7.429 27.980 1.00 87.19 99 VAL A CA 1
ATOM 780 C C . VAL A 1 99 ? -30.305 7.526 28.800 1.00 87.19 99 VAL A C 1
ATOM 782 O O . VAL A 1 99 ? -30.270 7.419 30.023 1.00 87.19 99 VAL A O 1
ATOM 785 N N . GLN A 1 100 ? -31.441 7.604 28.117 1.00 89.12 100 GLN A N 1
ATOM 786 C CA . GLN A 1 100 ? -32.779 7.492 28.688 1.00 89.12 100 GLN A CA 1
ATOM 787 C C . GLN A 1 100 ? -33.519 6.329 28.029 1.00 89.12 100 GLN A C 1
ATOM 789 O O . GLN A 1 100 ? -33.534 6.209 26.805 1.00 89.12 100 GLN A O 1
ATOM 794 N N . ALA A 1 101 ? -34.124 5.457 28.836 1.00 90.19 101 ALA A N 1
ATOM 795 C CA . ALA A 1 101 ? -34.896 4.320 28.349 1.00 90.19 101 ALA A CA 1
ATOM 796 C C . ALA A 1 101 ? -36.380 4.482 28.682 1.00 90.19 101 ALA A C 1
ATOM 798 O O . ALA A 1 101 ? -36.742 4.836 29.802 1.00 90.19 101 ALA A O 1
ATOM 799 N N . PHE A 1 102 ? -37.243 4.142 27.731 1.00 90.00 102 PHE A N 1
ATOM 800 C CA . PHE A 1 102 ? -38.689 4.192 27.876 1.00 90.00 102 PHE A CA 1
ATOM 801 C C . PHE A 1 102 ? -39.303 2.831 27.558 1.00 90.00 102 PHE A C 1
ATOM 803 O O . PHE A 1 102 ? -38.929 2.171 26.589 1.00 90.00 102 PHE A O 1
ATOM 810 N N . LYS A 1 103 ? -40.297 2.419 28.348 1.00 89.69 103 LYS A N 1
ATOM 811 C CA . LYS A 1 103 ? -41.098 1.208 28.129 1.00 89.69 103 LYS A CA 1
ATOM 812 C C . LYS A 1 103 ? -42.542 1.597 27.870 1.00 89.69 103 LYS A C 1
ATOM 814 O O . LYS A 1 103 ? -43.209 2.114 28.761 1.00 89.69 103 LYS A O 1
ATOM 819 N N . ASN A 1 104 ? -43.038 1.337 26.661 1.00 86.75 104 ASN A N 1
ATOM 820 C CA . ASN A 1 104 ? -44.355 1.790 26.195 1.00 86.75 104 ASN A CA 1
ATOM 821 C C . ASN A 1 104 ? -44.590 3.301 26.433 1.00 86.75 104 ASN A C 1
ATOM 823 O O . ASN A 1 104 ? -45.704 3.714 26.754 1.00 86.75 104 ASN A O 1
ATOM 827 N N . GLY A 1 105 ? -43.535 4.114 26.307 1.00 80.56 105 GLY A N 1
ATOM 828 C CA . GLY A 1 105 ? -43.571 5.563 26.532 1.00 80.56 105 GLY A CA 1
ATOM 829 C C . GLY A 1 105 ? -43.410 6.015 27.989 1.00 80.56 105 GLY A C 1
ATOM 830 O O . GLY A 1 105 ? -43.350 7.214 28.231 1.00 80.56 105 GLY A O 1
ATOM 831 N N . GLN A 1 106 ? -43.315 5.100 28.959 1.00 84.81 106 GLN A N 1
ATOM 832 C CA . GLN A 1 106 ? -42.997 5.446 30.347 1.00 84.81 106 GLN A CA 1
ATOM 833 C C . GLN A 1 106 ? -41.481 5.448 30.562 1.00 84.81 106 GLN A C 1
ATOM 835 O O . GLN A 1 106 ? -40.831 4.448 30.253 1.00 84.81 106 GLN A O 1
ATOM 840 N N . LEU A 1 107 ? -40.942 6.534 31.125 1.00 87.25 107 LEU A N 1
ATOM 841 C CA . LEU A 1 107 ? -39.530 6.644 31.500 1.00 87.25 107 LEU A CA 1
ATOM 842 C C . LEU A 1 107 ? -39.161 5.582 32.547 1.00 87.25 107 LEU A C 1
ATOM 844 O O . LEU A 1 107 ? -39.892 5.374 33.516 1.00 87.25 107 LEU A O 1
ATOM 848 N N . LEU A 1 108 ? -38.026 4.925 32.330 1.00 88.50 108 LEU A N 1
ATOM 849 C CA . LEU A 1 108 ? -37.405 3.980 33.250 1.00 88.50 108 LEU A CA 1
ATOM 850 C C . LEU A 1 108 ? -36.246 4.648 33.996 1.00 88.50 108 LEU A C 1
ATOM 852 O O . LEU A 1 108 ? -35.600 5.555 33.469 1.00 88.50 108 LEU A O 1
ATOM 856 N N . LEU A 1 109 ? -35.948 4.165 35.198 1.00 88.75 109 LEU A N 1
ATOM 857 C CA . LEU A 1 109 ? -34.885 4.701 36.044 1.00 88.75 109 LEU A CA 1
ATOM 858 C C . LEU A 1 109 ? -33.580 3.906 35.886 1.00 88.75 109 LEU A C 1
ATOM 860 O O . LEU A 1 109 ? -33.530 2.692 36.105 1.00 88.75 109 LEU A O 1
ATOM 864 N N . GLU A 1 110 ? -32.495 4.599 35.533 1.00 87.31 110 GLU A N 1
ATOM 865 C CA . GLU A 1 110 ? -31.154 4.006 35.491 1.00 87.31 110 GLU A CA 1
ATOM 866 C C . GLU A 1 110 ? -30.731 3.557 36.904 1.00 87.31 110 GLU A C 1
ATOM 868 O O . GLU A 1 110 ? -30.903 4.282 37.881 1.00 87.31 110 GLU A O 1
ATOM 873 N N . LYS A 1 111 ? -30.133 2.366 36.999 1.00 87.00 111 LYS A N 1
ATOM 874 C CA . LYS A 1 111 ? -29.758 1.593 38.201 1.00 87.00 111 LYS A CA 1
ATOM 875 C C . LYS A 1 111 ? -30.900 0.895 38.942 1.00 87.00 111 LYS A C 1
ATOM 877 O O . LYS A 1 111 ? -30.603 -0.020 39.707 1.00 87.00 111 LYS A O 1
ATOM 882 N N . GLU A 1 112 ? -32.157 1.251 38.693 1.00 90.06 112 GLU A N 1
ATOM 883 C CA . GLU A 1 112 ? -33.319 0.562 39.276 1.00 90.06 112 GLU A CA 1
ATOM 884 C C . GLU A 1 112 ? -33.980 -0.379 38.259 1.00 90.06 112 GLU A C 1
ATOM 886 O O . GLU A 1 112 ? -34.043 -1.596 38.454 1.00 90.06 112 GLU A O 1
ATOM 891 N N . ASP A 1 113 ? -34.416 0.172 37.127 1.00 90.94 113 ASP A N 1
ATOM 892 C CA . ASP A 1 113 ? -35.093 -0.568 36.061 1.00 90.94 113 ASP A CA 1
ATOM 893 C C . ASP A 1 113 ? -34.107 -1.151 35.042 1.00 90.94 113 ASP A C 1
ATOM 895 O O . ASP A 1 113 ? -34.346 -2.211 34.454 1.00 90.94 113 ASP A O 1
ATOM 899 N N . TYR A 1 114 ? -32.991 -0.461 34.806 1.00 94.44 114 TYR A N 1
ATOM 900 C CA . TYR A 1 114 ? -31.949 -0.896 33.880 1.00 94.44 114 TYR A CA 1
ATOM 901 C C . TYR A 1 114 ? -30.574 -0.370 34.275 1.00 94.44 114 TYR A C 1
ATOM 903 O O . TYR A 1 114 ? -30.441 0.649 34.938 1.00 94.44 114 TYR A O 1
ATOM 911 N N . THR A 1 115 ? -29.524 -1.039 33.821 1.00 95.25 115 THR A N 1
ATOM 912 C CA . THR A 1 115 ? -28.136 -0.576 33.911 1.00 95.25 115 THR A CA 1
ATOM 913 C C . THR A 1 115 ? -27.556 -0.442 32.512 1.00 95.25 115 THR A C 1
ATOM 915 O O . THR A 1 115 ? -27.968 -1.155 31.598 1.00 95.25 115 THR A O 1
ATOM 918 N N . ILE A 1 116 ? -26.604 0.469 32.328 1.00 92.69 116 ILE A N 1
ATOM 919 C CA . ILE A 1 116 ? -25.922 0.684 31.052 1.00 92.69 116 ILE A CA 1
ATOM 920 C C . ILE A 1 116 ? -24.413 0.575 31.248 1.00 92.69 116 ILE A C 1
ATOM 922 O O . ILE A 1 116 ? -23.815 1.239 32.095 1.00 92.69 116 ILE A O 1
ATOM 926 N N . ASN A 1 117 ? -23.783 -0.272 30.439 1.00 90.94 117 ASN A N 1
ATOM 927 C CA . ASN A 1 117 ? -22.341 -0.263 30.273 1.00 90.94 117 ASN A CA 1
ATOM 928 C C . ASN A 1 117 ? -21.994 0.657 29.099 1.00 90.94 117 ASN A C 1
ATOM 930 O O . ASN A 1 117 ? -22.078 0.258 27.939 1.00 90.94 117 ASN A O 1
ATOM 934 N N . TYR A 1 118 ? -21.601 1.894 29.407 1.00 84.00 118 TYR A N 1
ATOM 935 C CA . TYR A 1 118 ? -21.263 2.906 28.403 1.00 84.00 118 TYR A CA 1
ATOM 936 C C . TYR A 1 118 ? -20.073 2.507 27.512 1.00 84.00 118 TYR A C 1
ATOM 938 O O . TYR A 1 118 ? -20.026 2.899 26.349 1.00 84.00 118 TYR A O 1
ATOM 946 N N . ALA A 1 119 ? -19.141 1.683 28.011 1.00 80.06 119 ALA A N 1
ATOM 947 C CA . ALA A 1 119 ? -17.985 1.230 27.236 1.00 80.06 119 ALA A CA 1
ATOM 948 C C . ALA A 1 119 ? -18.363 0.186 26.176 1.00 80.06 119 ALA A C 1
ATOM 950 O O . ALA A 1 119 ? -17.800 0.185 25.083 1.00 80.06 119 ALA A O 1
ATOM 951 N N . THR A 1 120 ? -19.320 -0.692 26.485 1.00 85.44 120 THR A N 1
ATOM 952 C CA . THR A 1 120 ? -19.782 -1.739 25.560 1.00 85.44 120 THR A CA 1
ATOM 953 C C . THR A 1 120 ? -21.098 -1.400 24.860 1.00 85.44 120 THR A C 1
ATOM 955 O O . THR A 1 120 ? -21.524 -2.159 23.997 1.00 85.44 120 THR A O 1
ATOM 958 N N . ALA A 1 121 ? -21.726 -0.268 25.199 1.00 89.81 121 ALA A N 1
ATOM 959 C CA . ALA A 1 121 ? -23.024 0.175 24.685 1.00 89.81 121 ALA A CA 1
ATOM 960 C C . ALA A 1 121 ? -24.161 -0.841 24.926 1.00 89.81 121 ALA A C 1
ATOM 962 O O . ALA A 1 121 ? -25.041 -1.029 24.084 1.00 89.81 121 ALA A O 1
ATOM 963 N N . VAL A 1 122 ? -24.132 -1.509 26.085 1.00 93.56 122 VAL A N 1
ATOM 964 C CA . VAL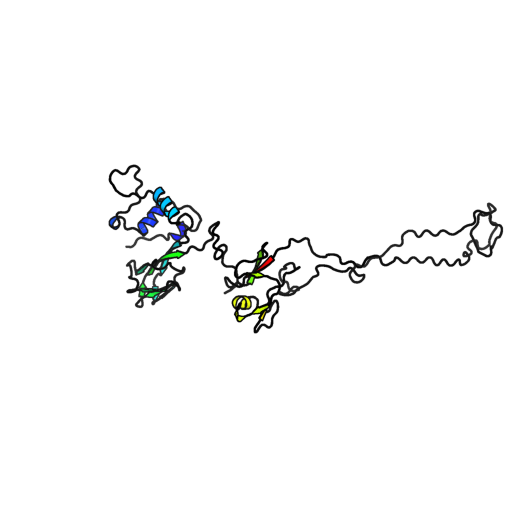 A 1 122 ? -25.092 -2.561 26.449 1.00 93.56 122 VAL A CA 1
ATOM 965 C C . VAL A 1 122 ? -25.996 -2.102 27.584 1.00 93.56 122 VAL A C 1
ATOM 967 O O . VAL A 1 122 ? -25.512 -1.808 28.679 1.00 93.56 122 VAL A O 1
ATOM 970 N N . ILE A 1 123 ? -27.306 -2.104 27.338 1.00 94.69 123 ILE A N 1
ATOM 971 C CA . ILE A 1 123 ? -28.342 -1.918 28.358 1.00 94.69 123 ILE A CA 1
ATOM 972 C C . ILE A 1 123 ? -28.772 -3.284 28.882 1.00 94.69 123 ILE A C 1
ATOM 974 O O . ILE A 1 123 ? -29.072 -4.180 28.096 1.00 94.69 123 ILE A O 1
ATOM 978 N N . THR A 1 124 ? -28.840 -3.433 30.202 1.00 96.00 124 THR A N 1
ATOM 979 C CA . THR A 1 124 ? -29.339 -4.632 30.883 1.00 96.00 124 THR A CA 1
ATOM 980 C C . THR A 1 124 ? -30.469 -4.255 31.833 1.00 96.00 124 THR A C 1
ATOM 982 O O . THR A 1 124 ? -30.246 -3.525 32.798 1.00 96.00 124 THR A O 1
ATOM 985 N N . PHE A 1 125 ? -31.677 -4.746 31.569 1.00 95.94 125 PHE A N 1
ATOM 986 C CA . PHE A 1 125 ? -32.847 -4.559 32.426 1.00 95.94 125 PHE A CA 1
ATOM 987 C C . PHE A 1 125 ? -32.740 -5.403 33.697 1.00 95.94 125 PHE A C 1
ATOM 989 O O . PHE A 1 125 ? -32.207 -6.513 33.672 1.00 95.94 125 PHE A O 1
ATOM 996 N N . SER A 1 126 ? -33.289 -4.899 34.801 1.00 91.81 126 SER A N 1
ATOM 997 C CA . SER A 1 126 ? -33.295 -5.599 36.092 1.00 91.81 126 SER A CA 1
ATOM 998 C C . SER A 1 126 ? -34.161 -6.868 36.093 1.00 91.81 126 SER A C 1
ATOM 1000 O O . SER A 1 126 ? -33.964 -7.752 36.925 1.00 91.81 126 SER A O 1
ATOM 1002 N N . ALA A 1 127 ? -35.078 -6.999 35.129 1.00 90.50 127 ALA A N 1
ATOM 1003 C CA . ALA A 1 127 ? -35.890 -8.189 34.895 1.00 90.50 127 ALA A CA 1
ATOM 1004 C C . ALA A 1 127 ? -36.165 -8.397 33.396 1.00 90.50 127 ALA A C 1
ATOM 1006 O O . ALA A 1 127 ? -35.970 -7.503 32.573 1.00 90.50 127 ALA A O 1
ATOM 1007 N N . THR A 1 128 ? -36.655 -9.588 33.034 1.00 92.00 128 THR A N 1
ATOM 1008 C CA . THR A 1 128 ? -37.114 -9.851 31.661 1.00 92.00 128 THR A CA 1
ATOM 1009 C C . THR A 1 128 ? -38.273 -8.924 31.317 1.00 92.00 128 THR A C 1
ATOM 1011 O O . THR A 1 128 ? -39.260 -8.861 32.048 1.00 92.00 128 THR A O 1
ATOM 1014 N N . VAL A 1 129 ? -38.167 -8.234 30.184 1.00 90.06 129 VAL A N 1
ATOM 1015 C CA . VAL A 1 129 ? -39.226 -7.396 29.625 1.00 90.06 129 VAL A CA 1
ATOM 1016 C C . VAL A 1 129 ? -39.999 -8.228 28.597 1.00 90.06 129 VAL A C 1
ATOM 1018 O O . VAL A 1 129 ? -39.446 -8.507 27.536 1.00 90.06 129 VAL A O 1
ATOM 1021 N N . PRO A 1 130 ? -41.252 -8.648 28.867 1.00 88.31 130 PRO A N 1
ATOM 1022 C CA . PRO A 1 130 ? -41.977 -9.547 27.976 1.00 88.31 130 PRO A CA 1
ATOM 1023 C C . PRO A 1 130 ? -42.805 -8.779 26.939 1.00 88.31 130 PRO A C 1
ATOM 1025 O O . PRO A 1 130 ? -43.873 -8.249 27.254 1.00 88.31 130 PRO A O 1
ATOM 1028 N N . ILE A 1 131 ? -42.334 -8.775 25.690 1.00 88.69 131 ILE A N 1
ATOM 1029 C CA . ILE A 1 131 ? -43.041 -8.265 24.500 1.00 88.69 131 ILE A CA 1
ATOM 1030 C C . ILE A 1 131 ? -43.552 -6.837 24.737 1.00 88.69 131 ILE A C 1
ATOM 1032 O O . ILE A 1 131 ? -44.749 -6.585 24.918 1.00 88.69 131 ILE A O 1
ATOM 1036 N N . ARG A 1 132 ? -42.624 -5.884 24.807 1.00 88.31 132 ARG A N 1
ATOM 1037 C CA . ARG A 1 132 ? -42.927 -4.458 25.001 1.00 88.31 132 ARG A CA 1
ATOM 1038 C C . ARG A 1 132 ? -42.207 -3.607 23.973 1.00 88.31 132 ARG A C 1
ATOM 1040 O O . ARG A 1 132 ? -41.209 -4.032 23.405 1.00 88.31 132 ARG A O 1
ATOM 1047 N N . ASN A 1 133 ? -42.709 -2.399 23.757 1.00 90.00 133 ASN A N 1
ATOM 1048 C CA . ASN A 1 133 ? -41.994 -1.422 22.954 1.00 90.00 133 ASN A CA 1
ATOM 1049 C C . ASN A 1 133 ? -40.987 -0.724 23.857 1.00 90.00 133 ASN A C 1
ATOM 1051 O O . ASN A 1 133 ? -41.373 -0.162 24.887 1.00 90.00 133 ASN A O 1
ATOM 1055 N N . ILE A 1 134 ? -39.716 -0.798 23.480 1.00 92.81 134 ILE A N 1
ATOM 1056 C CA . ILE A 1 134 ? -38.638 -0.077 24.145 1.00 92.81 134 ILE A CA 1
ATOM 1057 C C . ILE A 1 134 ? -38.135 1.019 23.215 1.00 92.81 134 ILE A C 1
ATOM 1059 O O . ILE A 1 134 ? -37.916 0.783 22.028 1.00 92.81 134 ILE A O 1
ATOM 1063 N N . GLU A 1 135 ? -37.947 2.203 23.774 1.00 92.00 135 GLU A N 1
ATOM 1064 C CA . GLU A 1 135 ? -37.340 3.354 23.116 1.00 92.00 135 GLU A CA 1
ATOM 1065 C C . GLU A 1 135 ? -36.135 3.788 23.941 1.00 92.00 135 GLU A C 1
ATOM 1067 O O . GLU A 1 135 ? -36.234 3.890 25.163 1.00 92.00 135 GLU A O 1
ATOM 1072 N N . ILE A 1 136 ? -34.995 3.984 23.284 1.00 91.38 136 ILE A N 1
ATOM 1073 C CA . ILE A 1 136 ? -33.766 4.449 23.920 1.00 91.38 136 ILE A CA 1
ATOM 1074 C C . ILE A 1 136 ? -33.311 5.734 23.236 1.00 91.38 136 ILE A C 1
ATOM 1076 O O . ILE A 1 136 ? -32.984 5.720 22.047 1.00 91.38 136 ILE A O 1
ATOM 1080 N N . ASP A 1 137 ? -33.210 6.798 24.020 1.00 88.06 137 ASP A N 1
ATOM 1081 C CA . ASP A 1 137 ? -32.748 8.116 23.597 1.00 88.06 137 ASP A CA 1
ATOM 1082 C C . ASP A 1 137 ? -31.366 8.371 24.187 1.00 88.06 137 ASP A C 1
ATOM 1084 O O . ASP A 1 137 ? -31.154 8.166 25.383 1.00 88.06 137 ASP A O 1
ATOM 1088 N N . TYR A 1 138 ? -30.398 8.779 23.366 1.00 84.75 138 TYR A N 1
ATOM 1089 C CA . TYR A 1 138 ? -29.041 9.034 23.848 1.00 84.75 138 TYR A CA 1
ATOM 1090 C C . TYR A 1 138 ? -28.214 9.908 22.908 1.00 84.75 138 TYR A C 1
ATOM 1092 O O . TYR A 1 138 ? -28.530 10.071 21.733 1.00 84.75 138 TYR A O 1
ATOM 1100 N N . TRP A 1 139 ? -27.106 10.448 23.415 1.00 78.25 139 TRP A N 1
ATOM 1101 C CA . TRP A 1 139 ? -26.130 11.182 22.608 1.00 78.25 139 TRP A CA 1
ATOM 1102 C C . TRP A 1 139 ? -24.942 10.284 22.281 1.00 78.25 139 TRP A C 1
ATOM 1104 O O . TRP A 1 139 ? -24.489 9.522 23.131 1.00 78.25 139 TRP A O 1
ATOM 1114 N N . TYR A 1 140 ? -24.394 10.382 21.072 1.00 76.88 140 TYR A N 1
ATOM 1115 C CA . TYR A 1 140 ? -23.203 9.631 20.661 1.00 76.88 140 TYR A CA 1
ATOM 1116 C C . TYR A 1 140 ? -22.197 10.529 19.961 1.00 76.88 140 TYR A C 1
ATOM 1118 O O . TYR A 1 140 ? -22.565 11.554 19.390 1.00 76.88 140 TYR A O 1
ATOM 1126 N N . LYS A 1 141 ? -20.917 10.139 19.971 1.00 72.31 141 LYS A N 1
ATOM 1127 C CA . LYS A 1 141 ? -19.883 10.920 19.292 1.00 72.31 141 LYS A CA 1
ATOM 1128 C C . LYS A 1 141 ? -20.008 10.790 17.761 1.00 72.31 141 LYS A C 1
ATOM 1130 O O . LYS A 1 141 ? -19.803 9.704 17.227 1.00 72.31 141 LYS A O 1
ATOM 1135 N N . ASN A 1 142 ? -20.298 11.880 17.052 1.00 64.19 142 ASN A N 1
ATOM 1136 C CA . ASN A 1 142 ? -20.110 12.011 15.612 1.00 64.19 142 ASN A CA 1
ATOM 1137 C C . ASN A 1 142 ? -18.617 11.990 15.276 1.00 64.19 142 ASN A C 1
ATOM 1139 O O . ASN A 1 142 ? -17.888 12.945 15.531 1.00 64.19 142 ASN A O 1
ATOM 1143 N N . THR A 1 143 ? -18.169 10.880 14.707 1.00 60.00 143 THR A N 1
ATOM 1144 C CA . THR A 1 143 ? -16.805 10.700 14.203 1.00 60.00 143 THR A CA 1
ATOM 1145 C C . THR A 1 143 ? -16.701 10.938 12.696 1.00 60.00 143 THR A C 1
ATOM 1147 O O . THR A 1 143 ? -15.732 10.504 12.081 1.00 60.00 143 THR A O 1
ATOM 1150 N N . GLY A 1 144 ? -17.714 11.558 12.081 1.00 50.91 144 GLY A N 1
ATOM 1151 C CA . GLY A 1 144 ? -17.695 11.918 10.668 1.00 50.91 144 GLY A CA 1
ATOM 1152 C C . GLY A 1 144 ? -16.618 12.968 10.356 1.00 50.91 144 GLY A C 1
ATOM 1153 O O . GLY A 1 144 ? -16.248 13.752 11.233 1.00 50.91 144 GLY A O 1
ATOM 1154 N N . PRO A 1 145 ? -16.093 12.994 9.119 1.00 47.69 145 PRO A N 1
ATOM 1155 C CA . PRO A 1 145 ? -14.998 13.880 8.749 1.00 47.69 145 PRO A CA 1
ATOM 1156 C C . PRO A 1 145 ? -15.437 15.351 8.802 1.00 47.69 145 PRO A C 1
ATOM 1158 O O . PRO A 1 145 ? -16.192 15.821 7.955 1.00 47.69 145 PRO A O 1
ATOM 1161 N N . ILE A 1 146 ? -14.927 16.090 9.790 1.00 45.69 146 ILE A N 1
ATOM 1162 C CA . ILE A 1 146 ? -14.967 17.556 9.825 1.00 45.69 146 ILE A CA 1
ATOM 1163 C C . ILE A 1 146 ? -13.861 18.066 8.889 1.00 45.69 146 ILE A C 1
ATOM 1165 O O . ILE A 1 146 ? -12.703 17.667 9.062 1.00 45.69 146 ILE A O 1
ATOM 1169 N N . PRO A 1 147 ? -14.149 18.960 7.928 1.00 39.72 147 PRO A N 1
ATOM 1170 C CA . PRO A 1 147 ? -13.107 19.642 7.172 1.00 39.72 147 PRO A CA 1
ATOM 1171 C C . PRO A 1 147 ? -12.221 20.457 8.129 1.00 39.72 147 PRO A C 1
ATOM 1173 O O . PRO A 1 147 ? -12.652 21.469 8.672 1.00 39.72 147 PRO A O 1
ATOM 1176 N N . GLY A 1 148 ? -10.985 20.003 8.355 1.00 48.47 148 GLY A N 1
ATOM 1177 C CA . GLY A 1 148 ? -9.971 20.754 9.106 1.00 48.47 148 GLY A CA 1
ATOM 1178 C C . GLY A 1 148 ? -9.726 20.350 10.565 1.00 48.47 148 GLY A C 1
ATOM 1179 O O . GLY A 1 148 ? -8.964 21.046 11.231 1.00 48.47 148 GLY A O 1
ATOM 1180 N N . ASN A 1 149 ? -10.284 19.244 11.077 1.00 41.62 149 ASN A N 1
ATOM 1181 C CA . ASN A 1 149 ? -9.865 18.730 12.389 1.00 41.62 149 ASN A CA 1
ATOM 1182 C C . ASN A 1 149 ? -8.576 17.888 12.261 1.00 41.62 149 ASN A C 1
ATOM 1184 O O . ASN A 1 149 ? -8.529 16.900 11.534 1.00 41.62 149 ASN A O 1
ATOM 1188 N N . THR A 1 150 ? -7.526 18.278 12.982 1.00 43.56 150 THR A N 1
ATOM 1189 C CA . THR A 1 150 ? -6.235 17.580 13.088 1.00 43.56 150 THR A CA 1
ATOM 1190 C C . THR A 1 150 ? -6.244 16.404 14.071 1.00 43.56 150 THR A C 1
ATOM 1192 O O . THR A 1 150 ? -5.182 15.870 14.394 1.00 43.56 150 THR A O 1
ATOM 1195 N N . ASP A 1 151 ? -7.413 15.955 14.534 1.00 44.41 151 ASP A N 1
ATOM 1196 C CA . ASP A 1 151 ? -7.568 14.652 15.181 1.00 44.41 151 ASP A CA 1
ATOM 1197 C C . ASP A 1 151 ? -7.316 13.522 14.166 1.00 44.41 151 ASP A C 1
ATOM 1199 O O . ASP A 1 151 ? -8.219 12.906 13.599 1.00 44.41 151 ASP A O 1
ATOM 1203 N N . ILE A 1 152 ? -6.033 13.210 13.995 1.00 50.69 152 ILE A N 1
ATOM 1204 C CA . ILE A 1 152 ? -5.416 12.114 13.226 1.00 50.69 152 ILE A CA 1
ATOM 1205 C C . ILE A 1 152 ? -5.909 10.695 13.580 1.00 50.69 152 ILE A C 1
ATOM 1207 O O . ILE A 1 152 ? -5.308 9.708 13.162 1.00 50.69 152 ILE A O 1
ATOM 1211 N N . THR A 1 153 ? -6.986 10.559 14.353 1.00 47.25 153 THR A N 1
ATOM 1212 C CA . THR A 1 153 ? -7.600 9.265 14.679 1.00 47.25 153 THR A CA 1
ATOM 1213 C C . THR A 1 153 ? -8.924 9.019 13.955 1.00 47.25 153 THR A C 1
ATOM 1215 O O . THR A 1 153 ? -9.409 7.890 14.011 1.00 47.25 153 THR A O 1
ATOM 1218 N N . ASN A 1 154 ? -9.506 10.018 13.270 1.00 44.59 154 ASN A N 1
ATOM 1219 C CA . ASN A 1 154 ? -10.783 9.839 12.560 1.00 44.59 154 ASN A CA 1
ATOM 1220 C C . ASN A 1 154 ? -11.056 10.862 11.430 1.00 44.59 154 ASN A C 1
ATOM 1222 O O . ASN A 1 154 ? -12.173 11.348 11.272 1.00 44.59 154 ASN A O 1
ATOM 1226 N N . VAL A 1 155 ? -10.046 11.197 10.623 1.00 39.94 155 VAL A N 1
ATOM 1227 C CA . VAL A 1 155 ? -10.246 11.900 9.342 1.00 39.94 155 VAL A CA 1
ATOM 1228 C C . VAL A 1 155 ? -9.839 10.955 8.214 1.00 39.94 155 VAL A C 1
ATOM 1230 O O . VAL A 1 155 ? -8.690 10.523 8.155 1.00 39.94 155 VAL A O 1
ATOM 1233 N N . ALA A 1 156 ? -10.810 10.652 7.345 1.00 45.03 156 ALA A N 1
ATOM 1234 C CA . ALA A 1 156 ? -10.941 9.427 6.547 1.00 45.03 156 ALA A CA 1
ATOM 1235 C C . ALA A 1 156 ? -11.254 8.207 7.429 1.00 45.03 156 ALA A C 1
ATOM 1237 O O . ALA A 1 156 ? -10.662 8.047 8.493 1.00 45.03 156 ALA A O 1
ATOM 1238 N N . GLY A 1 157 ? -12.217 7.374 7.010 1.00 55.56 157 GLY A N 1
ATOM 1239 C CA . GLY A 1 157 ? -12.567 6.141 7.721 1.00 55.56 157 GLY A CA 1
ATOM 1240 C C . GLY A 1 157 ? -11.312 5.372 8.134 1.00 55.56 157 GLY A C 1
ATOM 1241 O O . GLY A 1 157 ? -10.290 5.443 7.443 1.00 55.56 157 GLY A O 1
ATOM 1242 N N . LYS A 1 158 ? -11.370 4.706 9.294 1.00 64.88 158 LYS A N 1
ATOM 1243 C CA . LYS A 1 158 ? -10.272 3.867 9.789 1.00 64.88 158 LYS A CA 1
ATOM 1244 C C . LYS A 1 158 ? -9.689 3.074 8.608 1.00 64.88 158 LYS A C 1
ATOM 1246 O O . LYS A 1 158 ? -10.476 2.493 7.863 1.00 64.88 158 LYS A O 1
ATOM 1251 N N . PRO A 1 159 ? -8.359 3.086 8.395 1.00 81.25 159 PRO A N 1
ATOM 1252 C CA . PRO A 1 159 ? -7.780 2.369 7.264 1.00 81.25 159 PRO A CA 1
ATOM 1253 C C . PRO A 1 159 ? -8.128 0.887 7.354 1.00 81.25 159 PRO A C 1
ATOM 1255 O O . PRO A 1 159 ? -8.417 0.392 8.443 1.00 81.25 159 PRO A O 1
ATOM 1258 N N . TYR A 1 160 ? -8.062 0.160 6.247 1.00 88.56 160 TYR A N 1
ATOM 1259 C CA . TYR A 1 160 ? -8.085 -1.295 6.356 1.00 88.56 160 TYR A CA 1
ATOM 1260 C C . TYR A 1 160 ? -6.729 -1.791 6.862 1.00 88.56 160 TYR A C 1
ATOM 1262 O O . TYR A 1 160 ? -5.674 -1.274 6.485 1.00 88.56 160 TYR A O 1
ATOM 1270 N N . ILE A 1 161 ? -6.729 -2.811 7.716 1.00 90.38 161 ILE A N 1
ATOM 1271 C CA . ILE A 1 161 ? -5.490 -3.491 8.100 1.00 90.38 161 ILE A CA 1
ATOM 1272 C C . ILE A 1 161 ? -4.859 -4.066 6.826 1.00 90.38 161 ILE A C 1
ATOM 1274 O O . ILE A 1 161 ? -5.524 -4.750 6.051 1.00 90.38 161 ILE A O 1
ATOM 1278 N N . GLY A 1 162 ? -3.578 -3.776 6.592 1.00 91.81 162 GLY A N 1
ATOM 1279 C CA . GLY A 1 162 ? -2.885 -4.154 5.358 1.00 91.81 162 GLY A CA 1
ATOM 1280 C C . GLY A 1 162 ? -3.094 -3.197 4.177 1.00 91.81 162 GLY A C 1
ATOM 1281 O O . GLY A 1 162 ? -2.528 -3.433 3.111 1.00 91.81 162 GLY A O 1
ATOM 1282 N N . GLU A 1 163 ? -3.847 -2.104 4.347 1.00 92.56 163 GLU A N 1
ATOM 1283 C CA . GLU A 1 163 ? -3.975 -1.056 3.330 1.00 92.56 163 GLU A CA 1
ATOM 1284 C C . GLU A 1 163 ? -2.622 -0.394 3.058 1.00 92.56 163 GLU A C 1
ATOM 1286 O O . GLU A 1 163 ? -1.898 -0.042 3.992 1.00 92.56 163 GLU A O 1
ATOM 1291 N N . ILE A 1 164 ? -2.299 -0.187 1.778 1.00 94.06 164 ILE A N 1
ATOM 1292 C CA . ILE A 1 164 ? -1.085 0.508 1.349 1.00 94.06 164 ILE A CA 1
ATOM 1293 C C . ILE A 1 164 ? -1.441 1.914 0.868 1.00 94.06 164 ILE A C 1
ATOM 1295 O O . ILE A 1 164 ? -2.273 2.079 -0.023 1.00 94.06 164 ILE A O 1
ATOM 1299 N N . LYS A 1 165 ? -0.762 2.927 1.414 1.00 91.88 165 LYS A N 1
ATOM 1300 C CA . LYS A 1 165 ? -0.873 4.324 0.978 1.00 91.88 165 LYS A CA 1
ATOM 1301 C C . LYS A 1 165 ? 0.469 4.894 0.561 1.00 91.88 165 LYS A C 1
ATOM 1303 O O . LYS A 1 165 ? 1.518 4.534 1.092 1.00 91.88 165 LYS A O 1
ATOM 1308 N N . CYS A 1 166 ? 0.398 5.828 -0.377 1.00 92.62 166 CYS A N 1
ATOM 1309 C CA . CYS A 1 166 ? 1.524 6.628 -0.821 1.00 92.62 166 CYS A CA 1
ATOM 1310 C C . CYS A 1 166 ? 1.541 7.966 -0.068 1.00 92.62 166 CYS A C 1
ATOM 1312 O O . CYS A 1 166 ? 0.513 8.635 0.042 1.00 92.62 166 CYS A O 1
ATOM 1314 N N . LEU A 1 167 ? 2.700 8.350 0.463 1.00 91.62 167 LEU A N 1
ATOM 1315 C CA . LEU A 1 167 ? 2.917 9.584 1.207 1.00 91.62 167 LEU A CA 1
ATOM 1316 C C . LEU A 1 167 ? 4.200 10.269 0.721 1.00 91.62 167 LEU A C 1
ATOM 1318 O O . LEU A 1 167 ? 5.217 9.628 0.469 1.00 91.62 167 LEU A O 1
ATOM 1322 N N . ALA A 1 168 ? 4.183 11.600 0.648 1.00 93.06 168 ALA A N 1
ATOM 1323 C CA . ALA A 1 168 ? 5.386 12.386 0.358 1.00 93.06 168 ALA A CA 1
ATOM 1324 C C . ALA A 1 168 ? 6.347 12.475 1.565 1.00 93.06 168 ALA A C 1
ATOM 1326 O O . ALA A 1 168 ? 7.510 12.838 1.410 1.00 93.06 168 ALA A O 1
ATOM 1327 N N . SER A 1 169 ? 5.867 12.153 2.772 1.00 90.94 169 SER A N 1
ATOM 1328 C CA . SER A 1 169 ? 6.627 12.287 4.017 1.00 90.94 169 SER A CA 1
ATOM 1329 C C . SER A 1 169 ? 7.519 11.065 4.300 1.00 90.94 169 SER A C 1
ATOM 1331 O O . SER A 1 169 ? 7.032 9.929 4.244 1.00 90.94 169 SER A O 1
ATOM 1333 N N . PRO A 1 170 ? 8.789 11.271 4.709 1.00 90.12 170 PRO A N 1
ATOM 1334 C CA . PRO A 1 170 ? 9.675 10.199 5.172 1.00 90.12 170 PRO A CA 1
ATOM 1335 C C . PRO A 1 170 ? 9.255 9.602 6.521 1.00 90.12 170 PRO A C 1
ATOM 1337 O O . PRO A 1 170 ? 9.773 8.548 6.899 1.00 90.12 170 PRO A O 1
ATOM 1340 N N . THR A 1 171 ? 8.329 10.259 7.224 1.00 88.50 171 THR A N 1
ATOM 1341 C CA . THR A 1 171 ? 7.729 9.796 8.477 1.00 88.50 171 THR A CA 1
ATOM 1342 C C . THR A 1 171 ? 6.229 9.606 8.278 1.00 88.50 171 THR A C 1
ATOM 1344 O O . THR A 1 171 ? 5.517 10.561 7.952 1.00 88.50 171 THR A O 1
ATOM 1347 N N . GLY A 1 172 ? 5.757 8.374 8.460 1.00 80.19 172 GLY A N 1
ATOM 1348 C CA . GLY A 1 172 ? 4.344 8.021 8.355 1.00 80.19 172 GLY A CA 1
ATOM 1349 C C . GLY A 1 172 ? 3.562 8.331 9.638 1.00 80.19 172 GLY A C 1
ATOM 1350 O O . GLY A 1 172 ? 4.165 8.532 10.696 1.00 80.19 172 GLY A O 1
ATOM 1351 N N . PRO A 1 173 ? 2.221 8.359 9.576 1.00 83.12 173 PRO A N 1
ATOM 1352 C CA . PRO A 1 173 ? 1.380 8.465 10.763 1.00 83.12 173 PRO A CA 1
ATOM 1353 C C . PRO A 1 173 ? 1.576 7.273 11.712 1.00 83.12 173 PRO A C 1
ATOM 1355 O O . PRO A 1 173 ? 2.043 6.202 11.319 1.00 83.12 173 PRO A O 1
ATOM 1358 N N . LYS A 1 174 ? 1.177 7.429 12.978 1.00 82.00 174 LYS A N 1
ATOM 1359 C CA . LYS A 1 174 ? 1.241 6.338 13.962 1.00 82.00 174 LYS A CA 1
ATOM 1360 C C . LYS A 1 174 ? 0.453 5.119 13.464 1.00 82.00 174 LYS A C 1
ATOM 1362 O O . LYS A 1 174 ? -0.679 5.265 13.020 1.00 82.00 174 LYS A O 1
ATOM 1367 N N . GLY A 1 175 ? 1.053 3.931 13.568 1.00 86.81 175 GLY A N 1
ATOM 1368 C CA . GLY A 1 175 ? 0.453 2.672 13.108 1.00 86.81 175 GLY A CA 1
ATOM 1369 C C . GLY A 1 175 ? 0.610 2.399 11.605 1.00 86.81 175 GLY A C 1
ATOM 1370 O O . GLY A 1 175 ? 0.082 1.415 11.102 1.00 86.81 175 GLY A O 1
ATOM 1371 N N . TRP A 1 176 ? 1.358 3.233 10.885 1.00 92.31 176 TRP A N 1
ATOM 1372 C CA . TRP A 1 176 ? 1.764 2.965 9.510 1.00 92.31 176 TRP A CA 1
ATOM 1373 C C . TRP A 1 176 ? 3.230 2.546 9.480 1.00 92.31 176 TRP A C 1
ATOM 1375 O O . TRP A 1 176 ? 4.095 3.215 10.043 1.00 92.31 176 TRP A O 1
ATOM 1385 N N . LEU A 1 177 ? 3.512 1.431 8.815 1.00 95.06 177 LEU A N 1
ATOM 1386 C CA . LEU A 1 177 ? 4.848 0.856 8.692 1.00 95.06 177 LEU A CA 1
ATOM 1387 C C . LEU A 1 177 ? 5.350 1.067 7.267 1.00 95.06 177 LEU A C 1
ATOM 1389 O O . LEU A 1 177 ? 4.576 0.934 6.327 1.00 95.06 177 LEU A O 1
ATOM 1393 N N . LYS A 1 178 ? 6.629 1.398 7.072 1.00 96.12 178 LYS A N 1
ATOM 1394 C CA . LYS A 1 178 ? 7.176 1.581 5.718 1.00 96.12 178 LYS A CA 1
ATOM 1395 C C . LYS A 1 178 ? 7.153 0.272 4.934 1.00 96.12 178 LYS A C 1
ATOM 1397 O O . LYS A 1 178 ? 7.400 -0.789 5.497 1.00 96.12 178 LYS A O 1
ATOM 1402 N N . CYS A 1 179 ? 6.914 0.341 3.633 1.00 96.81 179 CYS A N 1
ATOM 1403 C CA . CYS A 1 179 ? 7.031 -0.810 2.741 1.00 96.81 179 CYS A CA 1
ATOM 1404 C C . CYS A 1 179 ? 8.483 -0.982 2.255 1.00 96.81 179 CYS A C 1
ATOM 1406 O O . CYS A 1 179 ? 8.754 -0.915 1.055 1.00 96.81 179 CYS A O 1
ATOM 1408 N N . GLU A 1 180 ? 9.417 -1.184 3.190 1.00 96.31 180 GLU A N 1
ATOM 1409 C CA . GLU A 1 180 ? 10.861 -1.343 2.930 1.00 96.31 180 GLU A CA 1
ATOM 1410 C C . GLU A 1 180 ? 11.368 -2.775 3.201 1.00 96.31 180 GLU A C 1
ATOM 1412 O O . GLU A 1 180 ? 12.568 -3.040 3.158 1.00 96.31 180 GLU A O 1
ATOM 1417 N N . GLY A 1 181 ? 10.469 -3.736 3.441 1.00 96.56 181 GLY A N 1
ATOM 1418 C CA . GLY A 1 181 ? 10.837 -5.135 3.668 1.00 96.56 181 GLY A CA 1
ATOM 1419 C C . GLY A 1 181 ? 11.314 -5.458 5.083 1.00 96.56 181 GLY A C 1
ATOM 1420 O O . GLY A 1 181 ? 11.924 -6.512 5.279 1.00 96.56 181 GLY A O 1
ATOM 1421 N N . GLN A 1 182 ? 11.064 -4.583 6.068 1.00 96.25 182 GLN A N 1
ATOM 1422 C CA . GLN A 1 182 ? 11.460 -4.864 7.448 1.00 96.25 182 GLN A CA 1
ATOM 1423 C C . GLN A 1 182 ? 10.735 -6.089 8.018 1.00 96.25 182 GLN A C 1
ATOM 1425 O O . GLN A 1 182 ? 9.577 -6.363 7.679 1.00 96.25 182 GLN A O 1
ATOM 1430 N N . GLU A 1 183 ? 11.439 -6.796 8.899 1.00 97.88 183 GLU A N 1
ATOM 1431 C CA . GLU A 1 183 ? 10.936 -7.936 9.657 1.00 97.88 183 GLU A CA 1
ATOM 1432 C C . GLU A 1 183 ? 10.225 -7.469 10.929 1.00 97.88 183 GLU A C 1
ATOM 1434 O O . GLU A 1 183 ? 10.687 -6.556 11.613 1.00 97.88 183 GLU A O 1
ATOM 1439 N N . LEU A 1 184 ? 9.074 -8.074 11.213 1.00 97.19 184 LEU A N 1
ATOM 1440 C CA . LEU A 1 184 ? 8.160 -7.704 12.286 1.00 97.19 184 LEU A CA 1
ATOM 1441 C C . LEU A 1 184 ? 7.825 -8.923 13.142 1.00 97.19 184 LEU A C 1
ATOM 1443 O O . LEU A 1 184 ? 7.646 -10.029 12.625 1.00 97.19 184 LEU A O 1
ATOM 1447 N N . LEU A 1 185 ? 7.673 -8.700 14.447 1.00 96.69 185 LEU A N 1
ATOM 1448 C CA . LEU A 1 185 ? 7.208 -9.712 15.389 1.00 96.69 185 LEU A CA 1
ATOM 1449 C C . LEU A 1 185 ? 5.702 -9.945 15.236 1.00 96.69 185 LEU A C 1
ATOM 1451 O O . LEU A 1 185 ? 4.901 -9.011 15.316 1.00 96.69 185 LEU A O 1
ATOM 1455 N N . ILE A 1 186 ? 5.302 -11.211 15.092 1.00 96.12 186 ILE A N 1
ATOM 1456 C CA . ILE A 1 186 ? 3.882 -11.597 15.022 1.00 96.12 186 ILE A CA 1
ATOM 1457 C C . ILE A 1 186 ? 3.153 -11.232 16.323 1.00 96.12 186 ILE A C 1
ATOM 1459 O O . ILE A 1 186 ? 1.995 -10.826 16.284 1.00 96.12 186 ILE A O 1
ATOM 1463 N N . SER A 1 187 ? 3.828 -11.320 17.474 1.00 93.94 187 SER A N 1
ATOM 1464 C CA . SER A 1 187 ? 3.250 -10.971 18.780 1.00 93.94 187 SER A CA 1
ATOM 1465 C C . SER A 1 187 ? 2.869 -9.494 18.908 1.00 93.94 187 SER A C 1
ATOM 1467 O O . SER A 1 187 ? 1.960 -9.174 19.668 1.00 93.94 187 SER A O 1
ATOM 1469 N N . GLU A 1 188 ? 3.545 -8.601 18.180 1.00 91.38 188 GLU A N 1
ATOM 1470 C CA . GLU A 1 188 ? 3.275 -7.157 18.204 1.00 91.38 188 GLU A CA 1
ATOM 1471 C C . GLU A 1 188 ? 2.284 -6.731 17.114 1.00 91.38 188 GLU A C 1
ATOM 1473 O O . GLU A 1 188 ? 1.463 -5.843 17.333 1.00 91.38 188 GLU A O 1
ATOM 1478 N N . TYR A 1 189 ? 2.328 -7.383 15.949 1.00 93.56 189 TYR A N 1
ATOM 1479 C CA . TYR A 1 189 ? 1.541 -7.015 14.767 1.00 93.56 189 TYR A CA 1
ATOM 1480 C C . TYR A 1 189 ? 0.621 -8.151 14.302 1.00 93.56 189 TYR A C 1
ATOM 1482 O O . TYR A 1 189 ? 0.487 -8.414 13.106 1.00 93.56 189 TYR A O 1
ATOM 1490 N N . SER A 1 190 ? -0.031 -8.822 15.253 1.00 92.31 190 SER A N 1
ATOM 1491 C CA . SER A 1 190 ? -0.864 -10.008 15.010 1.00 92.31 190 SER A CA 1
ATOM 1492 C C . SER A 1 190 ? -2.007 -9.756 14.022 1.00 92.31 190 SER A C 1
ATOM 1494 O O . SER A 1 190 ? -2.268 -10.595 13.164 1.00 92.31 190 SER A O 1
ATOM 1496 N N . GLN A 1 191 ? -2.633 -8.577 14.087 1.00 88.88 191 GLN A N 1
ATOM 1497 C CA . GLN A 1 191 ? -3.693 -8.156 13.163 1.00 88.88 191 GLN A CA 1
ATOM 1498 C C . GLN A 1 191 ? -3.191 -8.005 11.722 1.00 88.88 191 GLN A C 1
ATOM 1500 O O . GLN A 1 191 ? -3.849 -8.430 10.777 1.00 88.88 191 GLN A O 1
ATOM 1505 N N . LEU A 1 192 ? -2.006 -7.422 11.532 1.00 93.50 192 LEU A N 1
ATOM 1506 C CA . LEU A 1 192 ? -1.421 -7.305 10.200 1.00 93.50 192 LEU A CA 1
ATOM 1507 C C . LEU A 1 192 ? -1.013 -8.682 9.666 1.00 93.50 192 LEU A C 1
ATOM 1509 O O . LEU A 1 192 ? -1.282 -8.999 8.508 1.00 93.50 192 LEU A O 1
ATOM 1513 N N . PHE A 1 193 ? -0.428 -9.524 10.524 1.00 95.31 193 PHE A N 1
ATOM 1514 C CA . PHE A 1 193 ? -0.075 -10.896 10.174 1.00 95.31 193 PHE A CA 1
ATOM 1515 C C . PHE A 1 193 ? -1.296 -11.722 9.748 1.00 95.31 193 PHE A C 1
ATOM 1517 O O . PHE A 1 193 ? -1.196 -12.466 8.776 1.00 95.31 193 PHE A O 1
ATOM 1524 N N . SER A 1 194 ? -2.460 -11.562 10.392 1.00 92.56 194 SER A N 1
ATOM 1525 C CA . SER A 1 194 ? -3.673 -12.289 9.986 1.00 92.56 194 SER A CA 1
ATOM 1526 C C . SER A 1 194 ? -4.170 -11.923 8.586 1.00 92.56 194 SER A C 1
ATOM 1528 O O . SER A 1 194 ? -4.885 -12.715 7.982 1.00 92.56 194 SER A O 1
ATOM 1530 N N . VAL A 1 195 ? -3.791 -10.751 8.062 1.00 93.12 195 VAL A N 1
ATOM 1531 C CA . VAL A 1 195 ? -4.160 -10.307 6.709 1.00 93.12 195 VAL A CA 1
ATOM 1532 C C . VAL A 1 195 ? -3.114 -10.716 5.674 1.00 93.12 195 VAL A C 1
ATOM 1534 O O . VAL A 1 195 ? -3.468 -11.260 4.632 1.00 93.12 195 VAL A O 1
ATOM 1537 N N . ILE A 1 196 ? -1.827 -10.448 5.925 1.00 95.62 196 ILE A N 1
ATOM 1538 C CA . ILE A 1 196 ? -0.782 -10.616 4.895 1.00 95.62 196 ILE A CA 1
ATOM 1539 C C . ILE A 1 196 ? 0.045 -11.897 5.047 1.00 95.62 196 ILE A C 1
ATOM 1541 O O . ILE A 1 196 ? 0.753 -12.284 4.112 1.00 95.62 196 ILE A O 1
ATOM 1545 N N . GLY A 1 197 ? -0.023 -12.559 6.204 1.00 96.25 197 GLY A N 1
ATOM 1546 C CA . GLY A 1 197 ? 0.743 -13.760 6.519 1.00 96.25 197 GLY A CA 1
ATOM 1547 C C . GLY A 1 197 ? 2.238 -13.597 6.234 1.00 96.25 197 GLY A C 1
ATOM 1548 O O . GLY A 1 197 ? 2.851 -12.582 6.558 1.00 96.25 197 GLY A O 1
ATOM 1549 N N . VAL A 1 198 ? 2.816 -14.606 5.580 1.00 97.19 198 VAL A N 1
ATOM 1550 C CA . VAL A 1 198 ? 4.225 -14.631 5.144 1.00 97.19 198 VAL A CA 1
ATOM 1551 C C . VAL A 1 198 ? 4.405 -14.284 3.667 1.00 97.19 198 VAL A C 1
ATOM 1553 O O . VAL A 1 198 ? 5.448 -14.580 3.089 1.00 97.19 198 VAL A O 1
ATOM 1556 N N . THR A 1 199 ? 3.408 -13.654 3.038 1.00 97.19 199 THR A N 1
ATOM 1557 C CA . THR A 1 199 ? 3.415 -13.353 1.593 1.00 97.19 199 THR A CA 1
ATOM 1558 C C . THR A 1 199 ? 4.677 -12.605 1.150 1.00 97.19 199 THR A C 1
ATOM 1560 O O . THR A 1 199 ? 5.179 -12.832 0.054 1.00 97.19 199 THR A O 1
ATOM 1563 N N . TYR A 1 200 ? 5.222 -11.748 2.018 1.00 97.12 200 TYR A N 1
ATOM 1564 C CA . TYR A 1 200 ? 6.431 -10.958 1.757 1.00 97.12 200 TYR A CA 1
ATOM 1565 C C . TYR A 1 200 ? 7.675 -11.472 2.507 1.00 97.12 200 TYR A C 1
ATOM 1567 O O . TYR A 1 200 ? 8.710 -10.807 2.537 1.00 97.12 200 TYR A O 1
ATOM 1575 N N . GLY A 1 201 ? 7.593 -12.668 3.099 1.00 96.69 201 GLY A N 1
ATOM 1576 C CA . GLY A 1 201 ? 8.673 -13.348 3.814 1.00 96.69 201 GLY A CA 1
ATOM 1577 C C . GLY A 1 201 ? 8.471 -13.454 5.330 1.00 96.69 201 GLY A C 1
ATOM 1578 O O . GLY A 1 201 ? 7.452 -13.046 5.887 1.00 96.69 201 GLY A O 1
ATOM 1579 N N . GLY A 1 202 ? 9.487 -14.014 5.991 1.00 96.00 202 GLY A N 1
ATOM 1580 C CA . GLY A 1 202 ? 9.474 -14.388 7.409 1.00 96.00 202 GLY A CA 1
ATOM 1581 C C . GLY A 1 202 ? 9.288 -15.892 7.608 1.00 96.00 202 GLY A C 1
ATOM 1582 O O . GLY A 1 202 ? 9.199 -16.650 6.645 1.00 96.00 202 GLY A O 1
ATOM 1583 N N . ASN A 1 203 ? 9.270 -16.333 8.865 1.00 95.50 203 ASN A N 1
ATOM 1584 C CA . ASN A 1 203 ? 9.194 -17.755 9.215 1.00 95.50 203 ASN A CA 1
ATOM 1585 C C . ASN A 1 203 ? 7.766 -18.238 9.525 1.00 95.50 203 ASN A C 1
ATOM 1587 O O . ASN A 1 203 ? 7.559 -19.435 9.707 1.00 95.50 203 ASN A O 1
ATOM 1591 N N . GLY A 1 204 ? 6.796 -17.321 9.618 1.00 93.56 204 GLY A N 1
ATOM 1592 C CA . GLY A 1 204 ? 5.381 -17.627 9.855 1.00 93.56 204 GLY A CA 1
ATOM 1593 C C . GLY A 1 204 ? 5.041 -18.115 11.261 1.00 93.56 204 GLY A C 1
ATOM 1594 O O . GLY A 1 204 ? 3.879 -18.405 11.525 1.00 93.56 204 GLY A O 1
ATOM 1595 N N . THR A 1 205 ? 6.023 -18.193 12.160 1.00 95.31 205 THR A N 1
ATOM 1596 C CA . THR A 1 205 ? 5.839 -18.646 13.547 1.00 95.31 205 THR A CA 1
ATOM 1597 C C . THR A 1 205 ? 6.131 -17.540 14.550 1.00 95.31 205 THR A C 1
ATOM 1599 O O . THR A 1 205 ? 5.352 -17.330 15.474 1.00 95.31 205 THR A O 1
ATOM 1602 N N . THR A 1 206 ? 7.217 -16.792 14.353 1.00 96.88 206 THR A N 1
ATOM 1603 C CA . THR A 1 206 ? 7.594 -15.656 15.206 1.00 96.88 206 THR A CA 1
ATOM 1604 C C . THR A 1 206 ? 7.685 -14.343 14.440 1.00 96.88 206 THR A C 1
ATOM 1606 O O . THR A 1 206 ? 7.388 -13.294 15.011 1.00 96.88 206 THR A O 1
ATOM 1609 N N . HIS A 1 207 ? 8.035 -14.395 13.153 1.00 97.75 207 HIS A N 1
ATOM 1610 C CA . HIS A 1 207 ? 8.274 -13.215 12.333 1.00 97.75 207 HIS A CA 1
ATOM 1611 C C . HIS A 1 207 ? 7.622 -13.308 10.951 1.00 97.75 207 HIS A C 1
ATOM 1613 O O . HIS A 1 207 ? 7.526 -14.379 10.343 1.00 97.75 207 HIS A O 1
ATOM 1619 N N . PHE A 1 208 ? 7.248 -12.143 10.436 1.00 98.44 208 PHE A N 1
ATOM 1620 C CA . PHE A 1 208 ? 6.802 -11.906 9.064 1.00 98.44 208 PHE A CA 1
ATOM 1621 C C . PHE A 1 208 ? 7.410 -10.598 8.549 1.00 98.44 208 PHE A C 1
ATOM 1623 O O . PHE A 1 208 ? 8.024 -9.857 9.317 1.00 98.44 208 PHE A O 1
ATOM 1630 N N . LYS A 1 209 ? 7.283 -10.307 7.254 1.00 98.38 209 LYS A N 1
ATOM 1631 C CA . LYS A 1 209 ? 7.864 -9.098 6.653 1.00 98.38 209 LYS A CA 1
ATOM 1632 C C . LYS A 1 209 ? 6.813 -8.204 6.014 1.00 98.38 209 LYS A C 1
ATOM 1634 O O . LYS A 1 209 ? 5.795 -8.671 5.507 1.00 98.38 209 LYS A O 1
ATOM 1639 N N . THR A 1 210 ? 7.092 -6.904 6.021 1.00 97.62 210 THR A N 1
ATOM 1640 C CA . THR A 1 210 ? 6.373 -5.934 5.179 1.00 97.62 210 THR A CA 1
ATOM 1641 C C . THR A 1 210 ? 6.744 -6.112 3.702 1.00 97.62 210 THR A C 1
ATOM 1643 O O . THR A 1 210 ? 7.795 -6.684 3.402 1.00 97.62 210 THR A O 1
ATOM 1646 N N . PRO A 1 211 ? 5.927 -5.619 2.753 1.00 97.50 211 PRO A N 1
ATOM 1647 C CA . PRO A 1 211 ? 6.346 -5.518 1.358 1.00 97.50 211 PRO A CA 1
ATOM 1648 C C . PRO A 1 211 ? 7.629 -4.690 1.224 1.00 97.50 211 PRO A C 1
ATOM 1650 O O . PRO A 1 211 ? 7.840 -3.755 1.993 1.00 97.50 211 PRO A O 1
ATOM 1653 N N . ASN A 1 212 ? 8.450 -4.982 0.216 1.00 95.69 212 ASN A N 1
ATOM 1654 C CA . ASN A 1 212 ? 9.580 -4.138 -0.171 1.00 95.69 212 ASN A CA 1
ATOM 1655 C C . ASN A 1 212 ? 9.282 -3.484 -1.524 1.00 95.69 212 ASN A C 1
ATOM 1657 O O . ASN A 1 212 ? 9.341 -4.146 -2.561 1.00 95.69 212 ASN A O 1
ATOM 1661 N N . LEU A 1 213 ? 8.946 -2.194 -1.502 1.00 94.25 213 LEU A N 1
ATOM 1662 C CA . LEU A 1 213 ? 8.603 -1.404 -2.687 1.00 94.25 213 LEU A CA 1
ATOM 1663 C C . LEU A 1 213 ? 9.744 -0.485 -3.148 1.00 94.25 213 LEU A C 1
ATOM 1665 O O . LEU A 1 213 ? 9.580 0.263 -4.112 1.00 94.25 213 LEU A O 1
ATOM 1669 N N . SER A 1 214 ? 10.917 -0.558 -2.517 1.00 91.06 214 SER A N 1
ATOM 1670 C CA . SER A 1 214 ? 12.084 0.230 -2.917 1.00 91.06 214 SER A CA 1
ATOM 1671 C C . SER A 1 214 ? 12.464 -0.080 -4.365 1.00 91.06 214 SER A C 1
ATOM 1673 O O . SER A 1 214 ? 12.704 -1.238 -4.715 1.00 91.06 214 SER A O 1
ATOM 1675 N N . GLY A 1 215 ? 12.471 0.949 -5.218 1.00 88.81 215 GLY A N 1
ATOM 1676 C CA . GLY A 1 215 ? 12.807 0.819 -6.640 1.00 88.81 215 GLY A CA 1
ATOM 1677 C C . GLY A 1 215 ? 11.759 0.101 -7.500 1.00 88.81 215 GLY A C 1
ATOM 1678 O O . GLY A 1 215 ? 12.027 -0.204 -8.661 1.00 88.81 215 GLY A O 1
ATOM 1679 N N . ARG A 1 216 ? 10.568 -0.191 -6.959 1.00 90.38 216 ARG A N 1
ATOM 1680 C CA . ARG A 1 216 ? 9.556 -1.038 -7.608 1.00 90.38 216 ARG A CA 1
ATOM 1681 C C . ARG A 1 216 ? 8.276 -0.269 -7.909 1.00 90.38 216 ARG A C 1
ATOM 1683 O O . ARG A 1 216 ? 7.851 0.592 -7.147 1.00 90.38 216 ARG A O 1
ATOM 1690 N N . SER A 1 217 ? 7.647 -0.625 -9.026 1.00 90.00 217 SER A N 1
ATOM 1691 C CA . SER A 1 217 ? 6.290 -0.186 -9.363 1.00 90.00 217 SER A CA 1
ATOM 1692 C C . SER A 1 217 ? 5.284 -1.244 -8.922 1.00 90.00 217 SER A C 1
ATOM 1694 O O . SER A 1 217 ? 5.544 -2.439 -9.058 1.00 90.00 217 SER A O 1
ATOM 1696 N N . ILE A 1 218 ? 4.140 -0.809 -8.395 1.00 91.88 218 ILE A N 1
ATOM 1697 C CA . ILE A 1 218 ? 3.055 -1.707 -7.992 1.00 91.88 218 ILE A CA 1
ATOM 1698 C C . ILE A 1 218 ? 2.301 -2.161 -9.244 1.00 91.88 218 ILE A C 1
ATOM 1700 O O . ILE A 1 218 ? 1.972 -1.347 -10.106 1.00 91.88 218 ILE A O 1
ATOM 1704 N N . VAL A 1 219 ? 2.004 -3.457 -9.324 1.00 92.94 219 VAL A N 1
ATOM 1705 C CA . VAL A 1 219 ? 1.178 -4.056 -10.377 1.00 92.94 219 VAL A CA 1
ATOM 1706 C C . VAL A 1 219 ? 0.104 -4.936 -9.751 1.00 92.94 219 VAL A C 1
ATOM 1708 O O . VAL A 1 219 ? 0.321 -5.543 -8.701 1.00 92.94 219 VAL A O 1
ATOM 1711 N N . GLN A 1 220 ? -1.058 -5.008 -10.397 1.00 94.94 220 GLN A N 1
ATOM 1712 C CA . GLN A 1 220 ? -2.119 -5.921 -9.988 1.00 94.94 220 GLN A CA 1
ATOM 1713 C C . GLN A 1 220 ? -1.668 -7.373 -10.221 1.00 94.94 220 GLN A C 1
ATOM 1715 O O . GLN A 1 220 ? -1.154 -7.667 -11.307 1.00 94.94 220 GLN A O 1
ATOM 1720 N N . PRO A 1 221 ? -1.879 -8.292 -9.259 1.00 95.56 221 PRO A N 1
ATOM 1721 C CA . PRO A 1 221 ? -1.615 -9.705 -9.480 1.00 95.56 221 PRO A CA 1
ATOM 1722 C C . PRO A 1 221 ? -2.361 -10.263 -10.697 1.00 95.56 221 PRO A C 1
ATOM 1724 O O . PRO A 1 221 ? -3.521 -9.934 -10.949 1.00 95.56 221 PRO A O 1
ATOM 1727 N N . THR A 1 222 ? -1.695 -11.145 -11.434 1.00 96.38 222 THR A N 1
ATOM 1728 C CA . THR A 1 222 ? -2.237 -11.896 -12.573 1.00 96.38 222 THR A CA 1
ATOM 1729 C C . THR A 1 222 ? -1.855 -13.369 -12.434 1.00 96.38 222 THR A C 1
ATOM 1731 O O . THR A 1 222 ? -1.115 -13.742 -11.527 1.00 96.38 222 THR A O 1
ATOM 1734 N N . THR A 1 223 ? -2.289 -14.223 -13.361 1.00 95.69 223 THR A N 1
ATOM 1735 C CA . THR A 1 223 ? -1.869 -15.635 -13.393 1.00 95.69 223 THR A CA 1
ATOM 1736 C C . THR A 1 223 ? -0.345 -15.804 -13.440 1.00 95.69 223 THR A C 1
ATOM 1738 O O . THR A 1 223 ? 0.180 -16.740 -12.848 1.00 95.69 223 THR A O 1
ATOM 1741 N N . ASN A 1 224 ? 0.366 -14.886 -14.104 1.00 94.75 224 ASN A N 1
ATOM 1742 C CA . ASN A 1 224 ? 1.825 -14.938 -14.254 1.00 94.75 224 ASN A CA 1
ATOM 1743 C C . ASN A 1 224 ? 2.569 -14.073 -13.224 1.00 94.75 224 ASN A C 1
ATOM 1745 O O . ASN A 1 224 ? 3.773 -14.227 -13.050 1.00 94.75 224 ASN A O 1
ATOM 1749 N N . ILE A 1 225 ? 1.864 -13.155 -12.558 1.00 95.25 225 ILE A N 1
ATOM 1750 C CA . ILE A 1 225 ? 2.405 -12.276 -11.518 1.00 95.25 225 ILE A CA 1
ATOM 1751 C C . ILE A 1 225 ? 1.605 -12.548 -10.253 1.00 95.25 225 ILE A C 1
ATOM 1753 O O . ILE A 1 225 ? 0.603 -11.891 -9.978 1.00 95.25 225 ILE A O 1
ATOM 1757 N N . VAL A 1 226 ? 2.020 -13.559 -9.499 1.00 95.31 226 VAL A N 1
ATOM 1758 C CA . VAL A 1 226 ? 1.351 -13.918 -8.247 1.00 95.31 226 VAL A CA 1
ATOM 1759 C C . VAL A 1 226 ? 1.644 -12.880 -7.165 1.00 95.31 226 VAL A C 1
ATOM 1761 O O . VAL A 1 226 ? 2.695 -12.230 -7.175 1.00 95.31 226 VAL A O 1
ATOM 1764 N N . LEU A 1 227 ? 0.721 -12.712 -6.218 1.00 95.25 227 LEU A N 1
ATOM 1765 C CA . LEU A 1 227 ? 0.904 -11.791 -5.098 1.00 95.25 227 LEU A CA 1
ATOM 1766 C C . LEU A 1 227 ? 2.206 -12.113 -4.340 1.00 95.25 227 LEU A C 1
ATOM 1768 O O . LEU A 1 227 ? 2.506 -13.275 -4.082 1.00 95.25 227 LEU A O 1
ATOM 1772 N N . GLY A 1 228 ? 2.988 -11.083 -4.010 1.00 93.81 228 GLY A N 1
ATOM 1773 C CA . GLY A 1 228 ? 4.285 -11.227 -3.338 1.00 93.81 228 GLY A CA 1
ATOM 1774 C C . GLY A 1 228 ? 5.469 -11.541 -4.263 1.00 93.81 228 GLY A C 1
ATOM 1775 O O . GLY A 1 228 ? 6.614 -11.411 -3.832 1.00 93.81 228 GLY A O 1
ATOM 1776 N N . SER A 1 229 ? 5.235 -11.890 -5.536 1.00 93.88 229 SER A N 1
ATOM 1777 C CA . SER A 1 229 ? 6.329 -12.048 -6.504 1.00 93.88 229 SER A CA 1
ATOM 1778 C C . SER A 1 229 ? 6.974 -10.703 -6.856 1.00 93.88 229 SER A C 1
ATOM 1780 O O . SER A 1 229 ? 6.323 -9.658 -6.882 1.00 93.88 229 SER A O 1
ATOM 1782 N N . VAL A 1 230 ? 8.280 -10.732 -7.125 1.00 92.00 230 VAL A N 1
ATOM 1783 C CA . VAL A 1 230 ? 9.061 -9.571 -7.568 1.00 92.00 230 VAL A CA 1
ATOM 1784 C C . VAL A 1 230 ? 9.691 -9.871 -8.923 1.00 92.00 230 VAL A C 1
ATOM 1786 O O . VAL A 1 230 ? 10.132 -10.991 -9.172 1.00 92.00 230 VAL A O 1
ATOM 1789 N N . GLY A 1 231 ? 9.754 -8.870 -9.796 1.00 89.81 231 GLY A N 1
ATOM 1790 C CA . GLY A 1 231 ? 10.343 -9.003 -11.125 1.00 89.81 231 GLY A CA 1
ATOM 1791 C C . GLY A 1 231 ? 10.815 -7.664 -11.687 1.00 89.81 231 GLY A C 1
ATOM 1792 O O . GLY A 1 231 ? 10.527 -6.609 -11.121 1.00 89.81 231 GLY A O 1
ATOM 1793 N N . GLY A 1 232 ? 11.536 -7.723 -12.808 1.00 88.25 232 GLY A N 1
ATOM 1794 C CA . GLY A 1 232 ? 12.128 -6.558 -13.472 1.00 88.25 232 GLY A CA 1
ATOM 1795 C C . GLY A 1 232 ? 13.505 -6.156 -12.926 1.00 88.25 232 GLY A C 1
ATOM 1796 O O . GLY A 1 232 ? 14.000 -6.720 -11.952 1.00 88.25 232 GLY A O 1
ATOM 1797 N N . SER A 1 233 ? 14.127 -5.177 -13.588 1.00 87.12 233 SER A N 1
ATOM 1798 C CA . SER A 1 233 ? 15.400 -4.564 -13.190 1.00 87.12 233 SER A CA 1
ATOM 1799 C C . SER A 1 233 ? 15.359 -3.055 -13.443 1.00 87.12 233 SER A C 1
ATOM 1801 O O . SER A 1 233 ? 14.764 -2.604 -14.425 1.00 87.12 233 SER A O 1
ATOM 1803 N N . GLU A 1 234 ? 16.000 -2.267 -12.575 1.00 86.62 234 GLU A N 1
ATOM 1804 C CA . GLU A 1 234 ? 16.124 -0.811 -12.754 1.00 86.62 234 GLU A CA 1
ATOM 1805 C C . GLU A 1 234 ? 17.046 -0.447 -13.926 1.00 86.62 234 GLU A C 1
ATOM 1807 O O . GLU A 1 234 ? 16.848 0.576 -14.588 1.00 86.62 234 GLU A O 1
ATOM 1812 N N . ALA A 1 235 ? 18.033 -1.302 -14.197 1.00 87.44 235 ALA A N 1
ATOM 1813 C CA . ALA A 1 235 ? 18.958 -1.164 -15.308 1.00 87.44 235 ALA A CA 1
ATOM 1814 C C . ALA A 1 235 ? 19.263 -2.526 -15.936 1.00 87.44 235 ALA A C 1
ATOM 1816 O O . ALA A 1 235 ? 19.348 -3.545 -15.248 1.00 87.44 235 ALA A O 1
ATOM 1817 N N . THR A 1 236 ? 19.454 -2.534 -17.250 1.00 88.44 236 THR A N 1
ATOM 1818 C CA . THR A 1 236 ? 19.816 -3.731 -18.011 1.00 88.44 236 THR A CA 1
ATOM 1819 C C . THR A 1 236 ? 21.097 -3.460 -18.782 1.00 88.44 236 THR A C 1
ATOM 1821 O O . THR A 1 236 ? 21.195 -2.474 -19.509 1.00 88.44 236 THR A O 1
ATOM 1824 N N . VAL A 1 237 ? 22.089 -4.336 -18.629 1.00 86.62 237 VAL A N 1
ATOM 1825 C CA . VAL A 1 237 ? 23.285 -4.319 -19.479 1.00 86.62 237 VAL A CA 1
ATOM 1826 C C . VAL A 1 237 ? 22.918 -4.922 -20.824 1.00 86.62 237 VAL A C 1
ATOM 1828 O O . VAL A 1 237 ? 22.466 -6.066 -20.886 1.00 86.62 237 VAL A O 1
ATOM 1831 N N . LEU A 1 238 ? 23.110 -4.158 -21.897 1.00 84.31 238 LEU A N 1
ATOM 1832 C CA . LEU A 1 238 ? 22.937 -4.677 -23.247 1.00 84.31 238 LEU A CA 1
ATOM 1833 C C . LEU A 1 238 ? 24.119 -5.579 -23.602 1.00 84.31 238 LEU A C 1
ATOM 1835 O O . LEU A 1 238 ? 25.279 -5.183 -23.498 1.00 84.31 238 LEU A O 1
ATOM 1839 N N . THR A 1 239 ? 23.800 -6.800 -24.006 1.00 82.44 239 THR A N 1
ATOM 1840 C CA . THR A 1 239 ? 24.731 -7.828 -24.470 1.00 82.44 239 THR A CA 1
ATOM 1841 C C . THR A 1 239 ? 24.225 -8.358 -25.804 1.00 82.44 239 THR A C 1
ATOM 1843 O O . THR A 1 239 ? 23.039 -8.241 -26.106 1.00 82.44 239 THR A O 1
ATOM 1846 N N . GLU A 1 240 ? 25.084 -9.001 -26.590 1.00 77.50 240 GLU A N 1
ATOM 1847 C CA . GLU A 1 240 ? 24.656 -9.634 -27.847 1.00 77.50 240 GLU A CA 1
ATOM 1848 C C . GLU A 1 240 ? 23.489 -10.619 -27.636 1.00 77.50 240 GLU A C 1
ATOM 1850 O O . GLU A 1 240 ? 22.589 -10.696 -28.464 1.00 77.50 240 GLU A O 1
ATOM 1855 N N . ASN A 1 241 ? 23.426 -11.284 -26.476 1.00 82.69 241 ASN A N 1
ATOM 1856 C CA . ASN A 1 241 ? 22.368 -12.240 -26.135 1.00 82.69 241 ASN A CA 1
ATOM 1857 C C . ASN A 1 241 ? 20.987 -11.613 -25.881 1.00 82.69 241 ASN A C 1
ATOM 1859 O O . ASN A 1 241 ? 19.993 -12.337 -25.883 1.00 82.69 241 ASN A O 1
ATOM 1863 N N . ASN A 1 242 ? 20.906 -10.311 -25.589 1.00 84.44 242 ASN A N 1
ATOM 1864 C CA . ASN A 1 242 ? 19.643 -9.634 -25.265 1.00 84.44 242 ASN A CA 1
ATOM 1865 C C . ASN A 1 242 ? 19.296 -8.483 -26.221 1.00 84.44 242 ASN A C 1
ATOM 1867 O O . ASN A 1 242 ? 18.312 -7.776 -25.998 1.00 84.44 242 ASN A O 1
ATOM 1871 N N . LEU A 1 243 ? 20.066 -8.327 -27.300 1.00 82.88 243 LEU A N 1
ATOM 1872 C CA . LEU A 1 243 ? 19.726 -7.458 -28.417 1.00 82.88 243 LEU A CA 1
ATOM 1873 C C . LEU A 1 243 ? 18.896 -8.226 -29.456 1.00 82.88 243 LEU A C 1
ATOM 1875 O O . LEU A 1 243 ? 19.152 -9.406 -29.703 1.00 82.88 243 LEU A O 1
ATOM 1879 N N . PRO A 1 244 ? 17.925 -7.572 -30.117 1.00 85.06 244 PRO A N 1
ATOM 1880 C CA . PRO A 1 244 ? 17.325 -8.120 -31.324 1.00 85.06 244 PRO A CA 1
ATOM 1881 C C . PRO A 1 244 ? 18.399 -8.451 -32.368 1.00 85.06 244 PRO A C 1
ATOM 1883 O O . PRO A 1 244 ? 19.401 -7.735 -32.493 1.00 85.06 244 PRO A O 1
ATOM 1886 N N . ALA A 1 245 ? 18.168 -9.517 -33.138 1.00 82.25 245 ALA A N 1
ATOM 1887 C CA . ALA A 1 245 ? 19.042 -9.884 -34.245 1.00 82.25 245 ALA A CA 1
ATOM 1888 C C . ALA A 1 245 ? 19.199 -8.690 -35.202 1.00 82.25 245 ALA A C 1
ATOM 1890 O O . ALA A 1 245 ? 18.213 -8.160 -35.716 1.00 82.25 245 ALA A O 1
ATOM 1891 N N . HIS A 1 246 ? 20.442 -8.265 -35.416 1.00 79.38 246 HIS A N 1
ATOM 1892 C CA . HIS A 1 246 ? 20.792 -7.143 -36.279 1.00 79.38 246 HIS A CA 1
ATOM 1893 C C . HIS A 1 246 ? 22.072 -7.457 -37.057 1.00 79.38 246 HIS A C 1
ATOM 1895 O O . HIS A 1 246 ? 22.827 -8.362 -36.707 1.00 79.38 246 HIS A O 1
ATOM 1901 N N . THR A 1 247 ? 22.307 -6.711 -38.135 1.00 69.62 247 THR A N 1
ATOM 1902 C CA . THR A 1 247 ? 23.477 -6.877 -39.005 1.00 69.62 247 THR A CA 1
ATOM 1903 C C . THR A 1 247 ? 24.175 -5.544 -39.203 1.00 69.62 247 THR A C 1
ATOM 1905 O O . THR A 1 247 ? 23.512 -4.525 -39.404 1.00 69.62 247 THR A O 1
ATOM 1908 N N . HIS A 1 248 ? 25.504 -5.554 -39.238 1.00 73.06 248 HIS A N 1
ATOM 1909 C CA . HIS A 1 248 ? 26.286 -4.397 -39.653 1.00 73.06 248 HIS A CA 1
ATOM 1910 C C . HIS A 1 248 ? 26.602 -4.512 -41.142 1.00 73.06 248 HIS A C 1
ATOM 1912 O O . HIS A 1 248 ? 27.287 -5.438 -41.572 1.00 73.06 248 HIS A O 1
ATOM 1918 N N . GLY A 1 249 ? 26.100 -3.570 -41.936 1.00 68.62 249 GLY A N 1
ATOM 1919 C CA . GLY A 1 249 ? 26.568 -3.415 -43.306 1.00 68.62 249 GLY A CA 1
ATOM 1920 C C . GLY A 1 249 ? 27.973 -2.823 -43.291 1.00 68.62 249 GLY A C 1
ATOM 1921 O O . GLY A 1 249 ? 28.198 -1.774 -42.688 1.00 68.62 249 GLY A O 1
ATOM 1922 N N . VAL A 1 250 ? 28.919 -3.461 -43.972 1.00 67.19 250 VAL A N 1
ATOM 1923 C CA . VAL A 1 250 ? 30.091 -2.738 -44.472 1.00 67.19 250 VAL A CA 1
ATOM 1924 C C . VAL A 1 250 ? 29.594 -1.786 -45.561 1.00 67.19 250 VAL A C 1
ATOM 1926 O O . VAL A 1 250 ? 28.874 -2.205 -46.465 1.00 67.19 250 VAL A O 1
ATOM 1929 N N . GLY A 1 251 ? 29.909 -0.493 -45.439 1.00 70.88 251 GLY A N 1
ATOM 1930 C CA . GLY A 1 251 ? 29.647 0.483 -46.501 1.00 70.88 251 GLY A CA 1
ATOM 1931 C C . GLY A 1 251 ? 30.506 0.215 -47.746 1.00 70.88 251 GLY A C 1
ATOM 1932 O O . GLY A 1 251 ? 31.030 -0.882 -47.937 1.00 70.88 251 GLY A O 1
ATOM 1933 N N . SER A 1 252 ? 30.710 1.229 -48.590 1.00 64.69 252 SER A N 1
ATOM 1934 C CA . SER A 1 252 ? 31.658 1.116 -49.706 1.00 64.69 252 SER A CA 1
ATOM 1935 C C . SER A 1 252 ? 33.084 0.953 -49.186 1.00 64.69 252 SER A C 1
ATOM 1937 O O . SER A 1 252 ? 33.619 1.840 -48.521 1.00 64.69 252 SER A O 1
ATOM 1939 N N . LEU A 1 253 ? 33.712 -0.170 -49.516 1.00 65.94 253 LEU A N 1
ATOM 1940 C CA . LEU A 1 253 ? 35.115 -0.409 -49.224 1.00 65.94 253 LEU A CA 1
ATOM 1941 C C . LEU A 1 253 ? 35.951 0.164 -50.376 1.00 65.94 253 LEU A C 1
ATOM 1943 O O . LEU A 1 253 ? 35.971 -0.389 -51.474 1.00 65.94 253 LEU A O 1
ATOM 1947 N N . ALA A 1 254 ? 36.589 1.312 -50.152 1.00 63.50 254 ALA A N 1
ATOM 1948 C CA . ALA A 1 254 ? 37.477 1.914 -51.141 1.00 63.50 254 ALA A CA 1
ATOM 1949 C C . ALA A 1 254 ? 38.842 1.217 -51.090 1.00 63.50 254 ALA A C 1
ATOM 1951 O O . ALA A 1 254 ? 39.566 1.326 -50.101 1.00 63.50 254 ALA A O 1
ATOM 1952 N N . VAL A 1 255 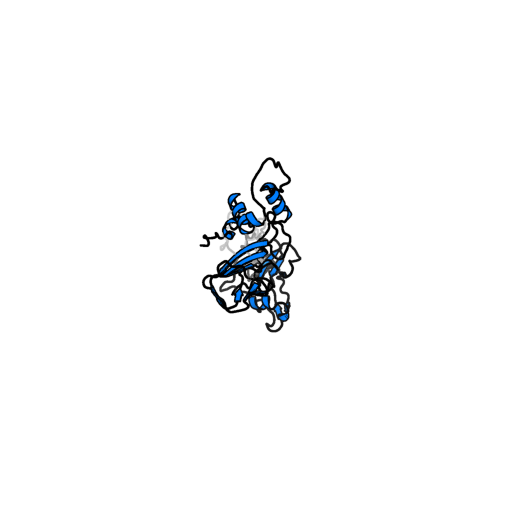? 39.192 0.506 -52.159 1.00 67.06 255 VAL A N 1
ATOM 1953 C CA . VAL A 1 255 ? 40.511 -0.109 -52.328 1.00 67.06 255 VAL A CA 1
ATOM 1954 C C . VAL A 1 255 ? 41.305 0.762 -53.291 1.00 67.06 255 VAL A C 1
ATOM 1956 O O . VAL A 1 255 ? 40.944 0.889 -54.459 1.00 67.06 255 VAL A O 1
ATOM 1959 N N . ALA A 1 256 ? 42.380 1.377 -52.803 1.00 65.50 256 ALA A N 1
ATOM 1960 C CA . ALA A 1 256 ? 43.353 2.032 -53.665 1.00 65.50 256 ALA A CA 1
ATOM 1961 C C . ALA A 1 256 ? 44.335 0.973 -54.176 1.00 65.50 256 ALA A C 1
ATOM 1963 O O . ALA A 1 256 ? 45.157 0.461 -53.416 1.00 65.50 256 ALA A O 1
ATOM 1964 N N . ILE A 1 257 ? 44.237 0.628 -55.458 1.00 70.62 257 ILE A N 1
ATOM 1965 C CA . ILE A 1 257 ? 45.257 -0.177 -56.130 1.00 70.62 257 ILE A CA 1
ATOM 1966 C C . ILE A 1 257 ? 46.323 0.797 -56.625 1.00 70.62 257 ILE A C 1
ATOM 1968 O O . ILE A 1 257 ? 46.036 1.678 -57.436 1.00 70.62 257 ILE A O 1
ATOM 1972 N N . ASN A 1 258 ? 47.548 0.664 -56.116 1.00 69.06 258 ASN A N 1
ATOM 1973 C CA . ASN A 1 258 ? 48.664 1.476 -56.588 1.00 69.06 258 ASN A CA 1
ATOM 1974 C C . ASN A 1 258 ? 48.915 1.174 -58.070 1.00 69.06 258 ASN A C 1
ATOM 1976 O O . ASN A 1 258 ? 49.150 0.025 -58.441 1.00 69.06 258 ASN A O 1
ATOM 1980 N N . CYS A 1 259 ? 48.863 2.216 -58.896 1.00 70.19 259 CYS A N 1
ATOM 1981 C CA . CYS A 1 259 ? 49.138 2.151 -60.325 1.00 70.19 259 CYS A CA 1
ATOM 1982 C C . CYS A 1 259 ? 50.273 3.126 -60.655 1.00 70.19 259 CYS A C 1
ATOM 1984 O O . CYS A 1 259 ? 50.357 4.210 -60.072 1.00 70.19 259 CYS A O 1
ATOM 1986 N N . SER A 1 260 ? 51.130 2.765 -61.602 1.00 73.50 260 SER A N 1
ATOM 1987 C CA . SER A 1 260 ? 52.107 3.678 -62.182 1.00 73.50 260 SER A CA 1
ATOM 1988 C C . SER A 1 260 ? 51.407 4.678 -63.105 1.00 73.50 260 SER A C 1
ATOM 1990 O O . SER A 1 260 ? 50.548 4.306 -63.904 1.00 73.50 260 SER A O 1
ATOM 1992 N N . ASN A 1 261 ? 51.795 5.951 -63.021 1.00 73.88 261 ASN A N 1
ATOM 1993 C CA . ASN A 1 261 ? 51.381 6.982 -63.976 1.00 73.88 261 ASN A CA 1
ATOM 1994 C C . ASN A 1 261 ? 52.315 7.071 -65.198 1.00 73.88 261 ASN A C 1
ATOM 1996 O O . ASN A 1 261 ? 52.109 7.923 -66.062 1.00 73.88 261 ASN A O 1
ATOM 2000 N N . LEU A 1 262 ? 53.344 6.220 -65.258 1.00 78.69 262 LEU A N 1
ATOM 2001 C CA . LEU A 1 262 ? 54.214 6.067 -66.417 1.00 78.69 262 LEU A CA 1
ATOM 2002 C C . LEU A 1 262 ? 53.611 5.063 -67.404 1.00 78.69 262 LEU A C 1
ATOM 2004 O O . LEU A 1 262 ? 52.790 4.216 -67.041 1.00 78.69 262 LEU A O 1
ATOM 2008 N N . ASN A 1 263 ? 54.047 5.156 -68.659 1.00 78.75 263 ASN A N 1
ATOM 2009 C CA . ASN A 1 263 ? 53.694 4.178 -69.680 1.00 78.75 263 ASN A CA 1
ATOM 2010 C C . ASN A 1 263 ? 54.293 2.812 -69.338 1.00 78.75 263 ASN A C 1
ATOM 2012 O O . ASN A 1 263 ? 55.452 2.742 -68.931 1.00 78.75 263 ASN A O 1
ATOM 2016 N N . ALA A 1 264 ? 53.531 1.745 -69.571 1.00 75.62 264 ALA A N 1
ATOM 2017 C CA . ALA A 1 264 ? 54.036 0.383 -69.503 1.00 75.62 264 ALA A CA 1
ATOM 2018 C C . ALA A 1 264 ? 55.230 0.210 -70.460 1.00 75.62 264 ALA A C 1
ATOM 2020 O O . ALA A 1 264 ? 55.178 0.612 -71.629 1.00 75.62 264 ALA A O 1
ATOM 2021 N N . ASP A 1 265 ? 56.306 -0.378 -69.952 1.00 75.62 265 ASP A N 1
ATOM 2022 C CA . ASP A 1 265 ? 57.528 -0.721 -70.679 1.00 75.62 265 ASP A CA 1
ATOM 2023 C C . ASP A 1 265 ? 57.698 -2.237 -70.871 1.00 75.62 265 ASP A C 1
ATOM 2025 O O . ASP A 1 265 ? 58.399 -2.648 -71.796 1.00 75.62 265 ASP A O 1
ATOM 2029 N N . GLU A 1 266 ? 56.987 -3.054 -70.087 1.00 72.56 266 GLU A N 1
ATOM 2030 C CA . GLU A 1 266 ? 56.963 -4.515 -70.189 1.00 72.56 266 GLU A CA 1
ATOM 2031 C C . GLU A 1 266 ? 55.536 -5.088 -70.195 1.00 72.56 266 GLU A C 1
ATOM 2033 O O . GLU A 1 266 ? 54.632 -4.593 -69.523 1.00 72.56 266 GLU A O 1
ATOM 2038 N N . SER A 1 267 ? 55.328 -6.181 -70.938 1.00 69.00 267 SER A N 1
ATOM 2039 C CA . SER A 1 267 ? 54.029 -6.863 -71.051 1.00 69.00 267 SER A CA 1
ATOM 2040 C C . SER A 1 267 ? 53.693 -7.788 -69.872 1.00 69.00 267 SER A C 1
ATOM 2042 O O . SER A 1 267 ? 52.548 -8.216 -69.749 1.00 69.00 267 SER A O 1
ATOM 2044 N N . ALA A 1 268 ? 54.676 -8.133 -69.035 1.00 69.75 268 ALA A N 1
ATOM 2045 C CA . ALA A 1 268 ? 54.520 -9.006 -67.868 1.00 69.75 268 ALA A CA 1
ATOM 2046 C C . ALA A 1 268 ? 55.509 -8.600 -66.753 1.00 69.75 268 ALA A C 1
ATOM 2048 O O . ALA A 1 268 ? 56.477 -9.320 -66.504 1.00 69.75 268 ALA A O 1
ATOM 2049 N N . PRO A 1 269 ? 55.309 -7.434 -66.109 1.00 69.75 269 PRO A N 1
ATOM 2050 C CA . PRO A 1 269 ? 56.239 -6.940 -65.100 1.00 69.75 269 PRO A CA 1
ATOM 2051 C C . PRO A 1 269 ? 56.258 -7.862 -63.875 1.00 69.75 269 PRO A C 1
ATOM 2053 O O . PRO A 1 269 ? 55.213 -8.348 -63.434 1.00 69.75 269 PRO A O 1
ATOM 2056 N N . GLN A 1 270 ? 57.442 -8.053 -63.288 1.00 69.50 270 GLN A N 1
ATOM 2057 C CA . GLN A 1 270 ? 57.685 -8.996 -62.185 1.00 69.50 270 GLN A CA 1
ATOM 2058 C C . GLN A 1 270 ? 56.736 -8.807 -60.981 1.00 69.50 270 GLN A C 1
ATOM 2060 O O . GLN A 1 270 ? 56.305 -9.787 -60.383 1.00 69.50 270 GLN A O 1
ATOM 2065 N N . GLU A 1 271 ? 56.350 -7.564 -60.677 1.00 68.38 271 GLU A N 1
ATOM 2066 C CA . GLU A 1 271 ? 55.450 -7.215 -59.563 1.00 68.38 271 GLU A CA 1
ATOM 2067 C C . GLU A 1 271 ? 53.986 -6.982 -59.997 1.00 68.38 271 GLU A C 1
ATOM 2069 O O . GLU A 1 271 ? 53.133 -6.672 -59.169 1.00 68.38 271 GLU A O 1
ATOM 2074 N N . SER A 1 272 ? 53.672 -7.114 -61.296 1.00 70.88 272 SER A N 1
ATOM 2075 C CA . SER A 1 272 ? 52.314 -6.973 -61.867 1.00 70.88 272 SER A CA 1
ATOM 2076 C C . SER A 1 272 ? 51.552 -5.699 -61.451 1.00 70.88 272 SER A C 1
ATOM 2078 O O . SER A 1 272 ? 50.342 -5.731 -61.228 1.00 70.88 272 SER A O 1
ATOM 2080 N N . ILE A 1 273 ? 52.251 -4.564 -61.349 1.00 71.38 273 ILE A N 1
ATOM 2081 C CA . ILE A 1 273 ? 51.648 -3.254 -61.055 1.00 71.38 273 ILE A CA 1
ATOM 2082 C C . ILE A 1 273 ? 50.940 -2.719 -62.312 1.00 71.38 273 ILE A C 1
ATOM 2084 O O . ILE A 1 273 ? 51.500 -2.763 -63.406 1.00 71.38 273 ILE A O 1
ATOM 2088 N N . LEU A 1 274 ? 49.727 -2.174 -62.163 1.00 74.88 274 LEU A N 1
ATOM 2089 C CA . LEU A 1 274 ? 48.991 -1.534 -63.264 1.00 74.88 274 LEU A CA 1
ATOM 2090 C C . LEU A 1 274 ? 49.705 -0.251 -63.730 1.00 74.88 274 LEU A C 1
ATOM 2092 O O . LEU A 1 274 ? 50.146 0.539 -62.899 1.00 74.88 274 LEU A O 1
ATOM 2096 N N . ALA A 1 275 ? 49.788 -0.007 -65.039 1.00 74.00 275 ALA A N 1
ATOM 2097 C CA . ALA A 1 275 ? 50.433 1.173 -65.630 1.00 74.00 275 ALA A CA 1
ATOM 2098 C C . ALA A 1 275 ? 49.628 1.723 -66.822 1.00 74.00 275 ALA A C 1
ATOM 2100 O O . ALA A 1 275 ? 48.698 1.073 -67.305 1.00 74.00 275 ALA A O 1
ATOM 2101 N N . VAL A 1 276 ? 49.972 2.921 -67.308 1.00 71.75 276 VAL A N 1
ATOM 2102 C CA . VAL A 1 276 ? 49.305 3.532 -68.471 1.00 71.75 276 VAL A CA 1
ATOM 2103 C C . VAL A 1 276 ? 49.686 2.762 -69.740 1.00 71.75 276 VAL A C 1
ATOM 2105 O O . VAL A 1 276 ? 50.864 2.509 -69.981 1.00 71.75 276 VAL A O 1
ATOM 2108 N N . SER A 1 277 ? 48.714 2.383 -70.578 1.00 71.25 277 SER A N 1
ATOM 2109 C CA . SER A 1 277 ? 49.035 1.769 -71.875 1.00 71.25 277 SER A CA 1
ATOM 2110 C C . SER A 1 277 ? 49.818 2.754 -72.743 1.00 71.25 277 SER A C 1
ATOM 2112 O O . SER A 1 277 ? 49.381 3.886 -72.949 1.00 71.25 277 SER A O 1
ATOM 2114 N N . LYS A 1 278 ? 50.960 2.313 -73.277 1.00 67.12 278 LYS A N 1
ATOM 2115 C CA . LYS A 1 278 ? 51.826 3.131 -74.135 1.00 67.12 278 LYS A CA 1
ATOM 2116 C C . LYS A 1 278 ? 51.235 3.382 -75.530 1.00 67.12 278 LYS A C 1
ATOM 2118 O O . LYS A 1 278 ? 51.565 4.398 -76.132 1.00 67.12 278 LYS A O 1
ATOM 2123 N N . ASP A 1 279 ? 50.336 2.511 -76.000 1.00 63.16 279 ASP A N 1
ATOM 2124 C CA . ASP A 1 279 ? 49.703 2.583 -77.323 1.00 63.16 279 ASP A CA 1
ATOM 2125 C C . ASP A 1 279 ? 48.164 2.508 -77.222 1.00 63.16 279 ASP A C 1
ATOM 2127 O O . ASP A 1 279 ? 47.617 1.764 -76.403 1.00 63.16 279 ASP A O 1
ATOM 2131 N N . SER A 1 280 ? 47.443 3.221 -78.103 1.00 54.47 280 SER A N 1
ATOM 2132 C CA . SER A 1 280 ? 45.964 3.190 -78.223 1.00 54.47 280 SER A CA 1
ATOM 2133 C C . SER A 1 280 ? 45.395 1.846 -78.711 1.00 54.47 280 SER A C 1
ATOM 2135 O O . SER A 1 280 ? 44.196 1.722 -78.951 1.00 54.47 280 SER A O 1
ATOM 2137 N N . TYR A 1 281 ? 46.250 0.845 -78.899 1.00 46.34 281 TYR A N 1
ATOM 2138 C CA . TYR A 1 281 ? 45.886 -0.487 -79.343 1.00 46.34 281 TYR A CA 1
ATOM 2139 C C . TYR A 1 281 ? 46.863 -1.473 -78.710 1.00 46.34 281 TYR A C 1
ATOM 2141 O O . TYR A 1 281 ? 47.927 -1.755 -79.260 1.00 46.34 281 TYR A O 1
ATOM 2149 N N . CYS A 1 282 ? 46.523 -1.977 -77.526 1.00 50.53 282 CYS A N 1
ATOM 2150 C CA . CYS A 1 282 ? 47.226 -3.102 -76.929 1.00 50.53 282 CYS A CA 1
ATOM 2151 C C . CYS A 1 282 ? 47.071 -4.283 -77.898 1.00 50.53 282 CYS A C 1
ATOM 2153 O O . CYS A 1 282 ? 46.003 -4.895 -77.963 1.00 50.53 282 CYS A O 1
ATOM 2155 N N . GLN A 1 283 ? 48.090 -4.575 -78.708 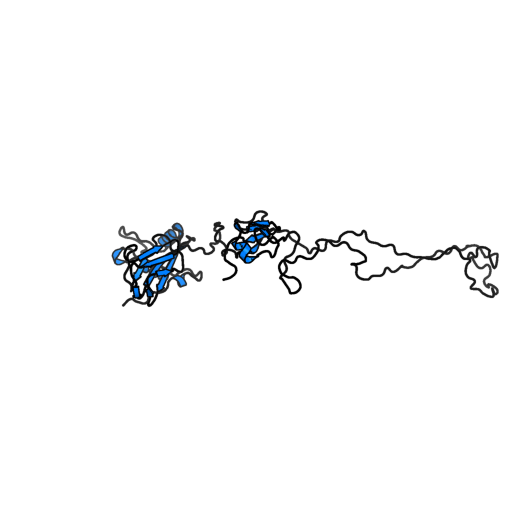1.00 47.16 283 GLN A N 1
ATOM 2156 C CA . GLN A 1 283 ? 48.080 -5.783 -79.519 1.00 47.16 283 GLN A CA 1
ATOM 2157 C C . GLN A 1 283 ? 48.050 -6.988 -78.582 1.00 47.16 283 GLN A C 1
ATOM 2159 O O . GLN A 1 283 ? 49.027 -7.275 -77.902 1.00 47.16 283 GLN A O 1
ATOM 2164 N N . ALA A 1 284 ? 46.886 -7.637 -78.549 1.00 48.56 284 ALA A N 1
ATOM 2165 C CA . ALA A 1 284 ? 46.661 -9.032 -78.202 1.00 48.56 284 ALA A CA 1
ATOM 2166 C C . ALA A 1 284 ? 47.639 -9.617 -77.167 1.00 48.56 284 ALA A C 1
ATOM 2168 O O . ALA A 1 284 ? 48.423 -10.514 -77.472 1.00 48.56 284 ALA A O 1
ATOM 2169 N N . ILE A 1 285 ? 47.508 -9.198 -75.905 1.00 52.25 285 ILE A N 1
ATOM 2170 C CA . ILE A 1 285 ? 47.703 -10.176 -74.833 1.00 52.25 285 ILE A CA 1
ATOM 2171 C C . ILE A 1 285 ? 46.597 -11.214 -75.052 1.00 52.25 285 ILE A C 1
ATOM 2173 O O . ILE A 1 285 ? 45.417 -10.872 -75.057 1.00 52.25 285 ILE A O 1
ATOM 2177 N N . THR A 1 286 ? 46.958 -12.473 -75.294 1.00 51.09 286 THR A N 1
ATOM 2178 C CA . THR A 1 286 ? 46.000 -13.555 -75.594 1.00 51.09 286 THR A CA 1
ATOM 2179 C C . THR A 1 286 ? 45.086 -13.905 -74.413 1.00 51.09 286 THR A C 1
ATOM 2181 O O . THR A 1 286 ? 44.155 -14.687 -74.572 1.00 51.09 286 THR A O 1
ATOM 2184 N N . THR A 1 287 ? 45.328 -13.309 -73.245 1.00 52.97 287 THR A N 1
ATOM 2185 C CA . THR A 1 287 ? 44.483 -13.353 -72.045 1.00 52.97 287 THR A CA 1
ATOM 2186 C C . THR A 1 287 ? 44.579 -12.009 -71.301 1.00 52.97 287 THR A C 1
ATOM 2188 O O . THR A 1 287 ? 45.389 -11.886 -70.381 1.00 52.97 287 THR A O 1
ATOM 2191 N N . PRO A 1 288 ? 43.828 -10.970 -71.705 1.00 51.72 288 PRO A N 1
ATOM 2192 C CA . PRO A 1 288 ? 43.896 -9.637 -71.089 1.00 51.72 288 PRO A CA 1
ATOM 2193 C C . PRO A 1 288 ? 43.469 -9.606 -69.604 1.00 51.72 288 PRO A C 1
ATOM 2195 O O . PRO A 1 288 ? 43.646 -8.587 -68.946 1.00 51.72 288 PRO A O 1
ATOM 2198 N N . ASP A 1 289 ? 43.001 -10.734 -69.062 1.00 53.16 289 ASP A N 1
ATOM 2199 C CA . ASP A 1 289 ? 42.502 -10.904 -67.695 1.00 53.16 289 ASP A CA 1
ATOM 2200 C C . ASP A 1 289 ? 43.442 -11.765 -66.824 1.00 53.16 289 ASP A C 1
ATOM 2202 O O . ASP A 1 289 ? 43.006 -12.682 -66.121 1.00 53.16 289 ASP A O 1
ATOM 2206 N N . ALA A 1 290 ? 44.757 -11.527 -66.881 1.00 56.59 290 ALA A N 1
ATOM 2207 C CA . ALA A 1 290 ? 45.680 -12.163 -65.939 1.00 56.59 290 ALA A CA 1
ATOM 2208 C C . ALA A 1 290 ? 45.416 -11.637 -64.516 1.00 56.59 290 ALA A C 1
ATOM 2210 O O . ALA A 1 290 ? 45.284 -10.432 -64.301 1.00 56.59 290 ALA A O 1
ATOM 2211 N N . THR A 1 291 ? 45.328 -12.534 -63.530 1.00 56.84 291 THR A N 1
ATOM 2212 C CA . THR A 1 291 ? 45.193 -12.134 -62.123 1.00 56.84 291 THR A CA 1
ATOM 2213 C C . THR A 1 291 ? 46.410 -11.297 -61.733 1.00 56.84 291 THR A C 1
ATOM 2215 O O . THR A 1 291 ? 47.538 -11.741 -61.948 1.00 56.84 291 THR A O 1
ATOM 2218 N N . LEU A 1 292 ? 46.187 -10.097 -61.177 1.00 58.97 292 LEU A N 1
ATOM 2219 C CA . LEU A 1 292 ? 47.253 -9.276 -60.593 1.00 58.97 292 LEU A CA 1
ATOM 2220 C C . LEU A 1 292 ? 48.110 -10.171 -59.682 1.00 58.97 292 LEU A C 1
ATOM 2222 O O . LEU A 1 292 ? 47.543 -11.020 -58.983 1.00 58.97 292 LEU A O 1
ATOM 2226 N N . ALA A 1 293 ? 49.442 -10.016 -59.689 1.00 58.41 293 ALA A N 1
ATOM 2227 C CA . ALA A 1 293 ? 50.303 -10.753 -58.760 1.00 58.41 293 ALA A CA 1
ATOM 2228 C C . ALA A 1 293 ? 49.701 -10.659 -57.359 1.00 58.41 293 ALA A C 1
ATOM 2230 O O . ALA A 1 293 ? 49.141 -9.618 -57.009 1.00 58.41 293 ALA A O 1
ATOM 2231 N N . ALA A 1 294 ? 49.776 -11.750 -56.593 1.00 55.22 294 ALA A N 1
ATOM 2232 C CA . ALA A 1 294 ? 49.214 -11.840 -55.252 1.00 55.22 294 ALA A CA 1
ATOM 2233 C C . ALA A 1 294 ? 49.920 -10.858 -54.299 1.00 55.22 294 ALA A C 1
ATOM 2235 O O . ALA A 1 294 ? 50.675 -11.247 -53.414 1.00 55.22 294 ALA A O 1
ATOM 2236 N N . SER A 1 295 ? 49.672 -9.563 -54.463 1.00 52.09 295 SER A N 1
ATOM 2237 C CA . SER A 1 295 ? 49.836 -8.579 -53.417 1.00 52.09 295 SER A CA 1
ATOM 2238 C C . SER A 1 295 ? 48.874 -9.017 -52.333 1.00 52.09 295 SER A C 1
ATOM 2240 O O . SER A 1 295 ? 47.706 -9.254 -52.639 1.00 52.09 295 SER A O 1
ATOM 2242 N N . ALA A 1 296 ? 49.377 -9.217 -51.116 1.00 50.28 296 ALA A N 1
ATOM 2243 C CA . ALA A 1 296 ? 48.707 -9.796 -49.951 1.00 50.28 296 ALA A CA 1
ATOM 2244 C C . ALA A 1 296 ? 47.431 -9.039 -49.513 1.00 50.28 296 ALA A C 1
ATOM 2246 O O . ALA A 1 296 ? 47.312 -8.558 -48.392 1.00 50.28 296 ALA A O 1
ATOM 2247 N N . THR A 1 297 ? 46.455 -8.919 -50.402 1.00 57.34 297 THR A N 1
ATOM 2248 C CA . THR A 1 297 ? 45.239 -8.130 -50.268 1.00 57.34 297 THR A CA 1
ATOM 2249 C C . THR A 1 297 ? 44.061 -9.083 -50.238 1.00 57.34 297 THR A C 1
ATOM 2251 O O . THR A 1 297 ? 43.131 -9.017 -51.035 1.00 57.34 297 THR A O 1
ATOM 2254 N N . SER A 1 298 ? 44.073 -9.980 -49.249 1.00 53.47 298 SER A N 1
ATOM 2255 C CA . SER A 1 298 ? 42.802 -10.413 -48.687 1.00 53.47 298 SER A CA 1
ATOM 2256 C C . SER A 1 298 ? 42.142 -9.163 -48.115 1.00 53.47 298 SER A C 1
ATOM 2258 O O . SER A 1 298 ? 42.554 -8.649 -47.074 1.00 53.47 298 SER A O 1
ATOM 2260 N N . ILE A 1 299 ? 41.161 -8.631 -48.833 1.00 62.12 299 ILE A N 1
ATOM 2261 C CA . ILE A 1 299 ? 40.354 -7.523 -48.352 1.00 62.12 299 ILE A CA 1
ATOM 2262 C C . ILE A 1 299 ? 39.372 -8.113 -47.338 1.00 62.12 299 ILE A C 1
ATOM 2264 O O . ILE A 1 299 ? 38.308 -8.614 -47.694 1.00 62.12 299 ILE A O 1
ATOM 2268 N N . THR A 1 300 ? 39.764 -8.125 -46.066 1.00 57.66 300 THR A N 1
ATOM 2269 C CA . THR A 1 300 ? 38.905 -8.549 -44.961 1.00 57.66 300 THR A CA 1
ATOM 2270 C C . THR A 1 300 ? 38.397 -7.317 -44.221 1.00 57.66 300 THR A C 1
ATOM 2272 O O . THR A 1 300 ? 39.163 -6.470 -43.770 1.00 57.66 300 THR A O 1
ATOM 2275 N N . GLY A 1 301 ? 37.074 -7.191 -44.123 1.00 60.50 301 GLY A N 1
ATOM 2276 C CA . GLY A 1 301 ? 36.414 -6.201 -43.281 1.00 60.50 301 GLY A CA 1
ATOM 2277 C C . GLY A 1 301 ? 35.773 -6.913 -42.102 1.00 60.50 301 GLY A C 1
ATOM 2278 O O . GLY A 1 301 ? 34.870 -7.720 -42.297 1.00 60.50 301 GLY A O 1
ATOM 2279 N N . VAL A 1 302 ? 36.234 -6.632 -40.887 1.00 58.66 302 VAL A N 1
ATOM 2280 C CA . VAL A 1 302 ? 35.540 -7.040 -39.662 1.00 58.66 302 VAL A CA 1
ATOM 2281 C C . VAL A 1 302 ? 34.905 -5.785 -39.085 1.00 58.66 302 VAL A C 1
ATOM 2283 O O . VAL A 1 302 ? 35.604 -4.824 -38.770 1.00 58.66 302 VAL A O 1
ATOM 2286 N N . THR A 1 303 ? 33.582 -5.765 -38.953 1.00 63.19 303 THR A N 1
ATOM 2287 C CA . THR A 1 303 ? 32.923 -4.747 -38.134 1.00 63.19 303 THR A CA 1
ATOM 2288 C C . THR A 1 303 ? 33.237 -5.082 -36.682 1.00 63.19 303 THR A C 1
ATOM 2290 O O . THR A 1 303 ? 32.840 -6.142 -36.200 1.00 63.19 303 THR A O 1
ATOM 2293 N N . ALA A 1 304 ? 34.010 -4.235 -36.001 1.00 65.12 304 ALA A N 1
ATOM 2294 C CA . ALA A 1 304 ? 34.295 -4.427 -34.584 1.00 65.12 304 ALA A CA 1
ATOM 2295 C C . ALA A 1 304 ? 32.984 -4.431 -33.779 1.00 65.12 304 ALA A C 1
ATOM 2297 O O . ALA A 1 304 ? 32.045 -3.715 -34.132 1.00 65.12 304 ALA A O 1
ATOM 2298 N N . SER A 1 305 ? 32.930 -5.209 -32.692 1.00 63.09 305 SER A N 1
ATOM 2299 C CA . SER A 1 305 ? 31.847 -5.077 -31.714 1.00 63.09 305 SER A CA 1
ATOM 2300 C C . SER A 1 305 ? 31.862 -3.641 -31.189 1.00 63.09 305 SER A C 1
ATOM 2302 O O . SER A 1 305 ? 32.878 -3.163 -30.678 1.00 63.09 305 SER A O 1
ATOM 2304 N N . VAL A 1 306 ? 30.761 -2.924 -31.401 1.00 65.81 306 VAL A N 1
ATOM 2305 C CA . VAL A 1 306 ? 30.579 -1.547 -30.944 1.00 65.81 306 VAL A CA 1
ATOM 2306 C C . VAL A 1 306 ? 29.541 -1.529 -29.831 1.00 65.81 306 VAL A C 1
ATOM 2308 O O . VAL A 1 306 ? 28.465 -2.104 -29.955 1.00 65.81 306 VAL A O 1
ATOM 2311 N N . GLY A 1 307 ? 29.869 -0.855 -28.732 1.00 63.53 307 GLY A N 1
ATOM 2312 C CA . GLY A 1 307 ? 29.020 -0.777 -27.547 1.00 63.53 307 GLY A CA 1
ATOM 2313 C C . GLY A 1 307 ? 29.855 -0.887 -26.280 1.00 63.53 307 GLY A C 1
ATOM 2314 O O . GLY A 1 307 ? 30.588 -1.847 -26.080 1.00 63.53 307 GLY A O 1
ATOM 2315 N N . SER A 1 308 ? 29.749 0.096 -25.392 1.00 68.75 308 SER A N 1
ATOM 2316 C CA . SER A 1 308 ? 30.579 0.165 -24.180 1.00 68.75 308 SER A CA 1
ATOM 2317 C C . SER A 1 308 ? 30.092 -0.747 -23.040 1.00 68.75 308 SER A C 1
ATOM 2319 O O . SER A 1 308 ? 30.433 -0.493 -21.885 1.00 68.75 308 SER A O 1
ATOM 2321 N N . ALA A 1 309 ? 29.240 -1.742 -23.337 1.00 69.44 309 ALA A N 1
ATOM 2322 C CA . ALA A 1 309 ? 28.541 -2.603 -22.370 1.00 69.44 309 ALA A CA 1
ATOM 2323 C C . ALA A 1 309 ? 27.936 -1.827 -21.179 1.00 69.44 309 ALA A C 1
ATOM 2325 O O . ALA A 1 309 ? 27.874 -2.322 -20.053 1.00 6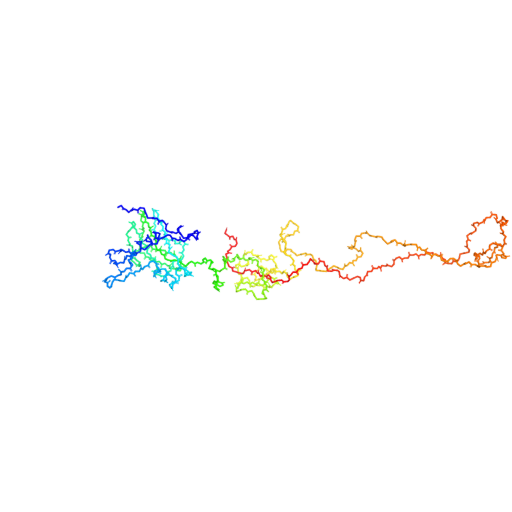9.44 309 ALA A O 1
ATOM 2326 N N . GLN A 1 310 ? 27.528 -0.574 -21.410 1.00 76.38 310 GLN A N 1
ATOM 2327 C CA . GLN A 1 310 ? 27.000 0.269 -20.347 1.00 76.38 310 GLN A CA 1
ATOM 2328 C C . GLN A 1 310 ? 25.556 -0.135 -20.045 1.00 76.38 310 GLN A C 1
ATOM 2330 O O . GLN A 1 310 ? 24.778 -0.350 -20.982 1.00 76.38 310 GLN A O 1
ATOM 2335 N N . PRO A 1 311 ? 25.174 -0.230 -18.760 1.00 79.56 311 PRO A N 1
ATOM 2336 C CA . PRO A 1 311 ? 23.786 -0.429 -18.391 1.00 79.56 311 PRO A CA 1
ATOM 2337 C C . PRO A 1 311 ? 22.915 0.697 -18.949 1.00 79.56 311 PRO A C 1
ATOM 2339 O O . PRO A 1 311 ? 23.203 1.876 -18.742 1.00 79.56 311 PRO A O 1
ATOM 2342 N N . ILE A 1 312 ? 21.821 0.333 -19.613 1.00 86.44 312 ILE A N 1
ATOM 2343 C CA . ILE A 1 312 ? 20.746 1.272 -19.919 1.00 86.44 312 ILE A CA 1
ATOM 2344 C C . ILE A 1 312 ? 19.724 1.236 -18.784 1.00 86.44 312 ILE A C 1
ATOM 2346 O O . ILE A 1 312 ? 19.371 0.169 -18.276 1.00 86.44 312 ILE A O 1
ATOM 2350 N N . ILE A 1 313 ? 19.250 2.409 -18.370 1.00 86.75 313 ILE A N 1
ATOM 2351 C CA . ILE A 1 313 ? 18.181 2.511 -17.375 1.00 86.75 313 ILE A CA 1
ATOM 2352 C C . ILE A 1 313 ? 16.876 2.096 -18.056 1.00 86.75 313 ILE A C 1
ATOM 2354 O O . ILE A 1 313 ? 16.465 2.704 -19.040 1.00 86.75 313 ILE A O 1
ATOM 2358 N N . THR A 1 314 ? 16.228 1.061 -17.526 1.00 86.00 314 THR A N 1
ATOM 2359 C CA . THR A 1 314 ? 14.977 0.496 -18.065 1.00 86.00 314 THR A CA 1
ATOM 2360 C C . THR A 1 314 ? 13.739 0.951 -17.292 1.00 86.00 314 THR A C 1
ATOM 2362 O O . THR A 1 314 ? 12.629 0.497 -17.561 1.00 86.00 314 THR A O 1
ATOM 2365 N N . ARG A 1 315 ? 13.908 1.855 -16.322 1.00 84.81 315 ARG A N 1
ATOM 2366 C CA . ARG A 1 315 ? 12.822 2.387 -15.495 1.00 84.81 315 ARG A CA 1
ATOM 2367 C C . ARG A 1 315 ? 12.033 3.479 -16.229 1.00 84.81 315 ARG A C 1
ATOM 2369 O O . ARG A 1 315 ? 12.618 4.400 -16.795 1.00 84.81 315 ARG A O 1
ATOM 2376 N N . SER A 1 316 ? 10.703 3.410 -16.155 1.00 85.38 316 SER A N 1
ATOM 2377 C CA . SER A 1 316 ? 9.806 4.487 -16.597 1.00 85.38 316 SER A CA 1
ATOM 2378 C C . SER A 1 316 ? 10.053 5.791 -15.817 1.00 85.38 316 SER A C 1
ATOM 2380 O O . SER A 1 316 ? 10.552 5.739 -14.691 1.00 85.38 316 SER A O 1
ATOM 2382 N N . PRO A 1 317 ? 9.687 6.970 -16.354 1.00 88.38 317 PRO A N 1
ATOM 2383 C CA . PRO A 1 317 ? 9.705 8.213 -15.584 1.00 88.38 317 PRO A CA 1
ATOM 2384 C C . PRO A 1 317 ? 8.955 8.054 -14.254 1.00 88.38 317 PRO A C 1
ATOM 2386 O O . PRO A 1 317 ? 7.887 7.445 -14.216 1.00 88.38 317 PRO A O 1
ATOM 2389 N N . TYR A 1 318 ? 9.517 8.577 -13.165 1.00 89.06 318 TYR A N 1
ATOM 2390 C CA . TYR A 1 318 ? 9.003 8.338 -11.817 1.00 89.06 318 TYR A CA 1
ATOM 2391 C C . TYR A 1 318 ? 9.171 9.567 -10.922 1.00 89.06 318 TYR A C 1
ATOM 2393 O O . TYR A 1 318 ? 10.092 10.366 -11.091 1.00 89.06 318 TYR A O 1
ATOM 2401 N N . LEU A 1 319 ? 8.288 9.670 -9.931 1.00 89.94 319 LEU A N 1
ATOM 2402 C CA . LEU A 1 319 ? 8.418 10.562 -8.787 1.00 89.94 319 LEU A CA 1
ATOM 2403 C C . LEU A 1 319 ? 8.611 9.695 -7.542 1.00 89.94 319 LEU A C 1
ATOM 2405 O O . LEU A 1 319 ? 7.819 8.789 -7.290 1.00 89.94 319 LEU A O 1
ATOM 2409 N N . ALA A 1 320 ? 9.674 9.949 -6.781 1.00 90.62 320 ALA A N 1
ATOM 2410 C CA . ALA A 1 320 ? 9.948 9.196 -5.564 1.00 90.62 320 ALA A CA 1
ATOM 2411 C C . ALA A 1 320 ? 8.974 9.605 -4.449 1.00 90.62 320 ALA A C 1
ATOM 2413 O O . ALA A 1 320 ? 8.888 10.777 -4.085 1.00 90.62 320 ALA A O 1
ATOM 2414 N N . MET A 1 321 ? 8.261 8.624 -3.901 1.00 93.31 321 MET A N 1
ATOM 2415 C CA . MET A 1 321 ? 7.358 8.778 -2.763 1.00 93.31 321 MET A CA 1
ATOM 2416 C C . MET A 1 321 ? 7.517 7.582 -1.820 1.00 93.31 321 MET A C 1
ATOM 2418 O O . MET A 1 321 ? 8.019 6.531 -2.221 1.00 93.31 321 MET A O 1
ATOM 2422 N N . TYR A 1 322 ? 7.092 7.738 -0.570 1.00 94.38 322 TYR A N 1
ATOM 2423 C CA . TYR A 1 322 ? 7.145 6.678 0.429 1.00 94.38 322 TYR A CA 1
ATOM 2424 C C . TYR A 1 322 ? 5.840 5.892 0.439 1.00 94.38 322 TYR A C 1
ATOM 2426 O O . TYR A 1 322 ? 4.756 6.469 0.499 1.00 94.38 322 TYR A O 1
ATOM 2434 N N . TYR A 1 323 ? 5.945 4.568 0.445 1.00 96.00 323 TYR A N 1
ATOM 2435 C CA . TYR A 1 323 ? 4.799 3.692 0.648 1.00 96.00 323 TYR A CA 1
ATOM 2436 C C . TYR A 1 323 ? 4.765 3.191 2.082 1.00 96.00 323 TYR A C 1
ATOM 2438 O O . TYR A 1 323 ? 5.793 2.796 2.637 1.00 96.00 323 TYR A O 1
ATOM 2446 N N . TYR A 1 324 ? 3.568 3.180 2.655 1.00 96.00 324 TYR A N 1
ATOM 2447 C CA . TYR A 1 324 ? 3.316 2.664 3.989 1.00 96.00 324 TYR A CA 1
ATOM 2448 C C . TYR A 1 324 ? 2.161 1.673 3.978 1.00 96.00 324 TYR A C 1
ATOM 2450 O O . TYR A 1 324 ? 1.199 1.865 3.239 1.00 96.00 324 TYR A O 1
ATOM 2458 N N . ILE A 1 325 ? 2.242 0.665 4.841 1.00 95.56 325 ILE A N 1
ATOM 2459 C CA . ILE A 1 325 ? 1.199 -0.319 5.115 1.00 95.56 325 ILE A CA 1
ATOM 2460 C C . ILE A 1 325 ? 0.605 -0.081 6.508 1.00 95.56 325 ILE A C 1
ATOM 2462 O O . ILE A 1 325 ? 1.343 0.128 7.475 1.00 95.56 325 ILE A O 1
ATOM 2466 N N . SER A 1 326 ? -0.722 -0.096 6.620 1.00 93.81 326 SER A N 1
ATOM 2467 C CA . SER A 1 326 ? -1.406 0.083 7.903 1.00 93.81 326 SER A CA 1
ATOM 2468 C C . SER A 1 326 ? -1.333 -1.186 8.747 1.00 93.81 326 SER A C 1
ATOM 2470 O O . SER A 1 32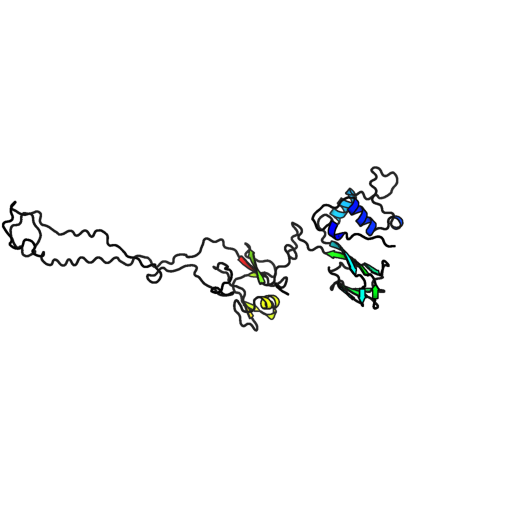6 ? -1.737 -2.259 8.297 1.00 93.81 326 SER A O 1
ATOM 2472 N N . SER A 1 327 ? -0.862 -1.072 9.990 1.00 90.62 327 SER A N 1
ATOM 2473 C CA . SER A 1 327 ? -0.851 -2.176 10.957 1.00 90.62 327 SER A CA 1
ATOM 2474 C C . SER A 1 327 ? -2.086 -2.232 11.859 1.00 90.62 327 SER A C 1
ATOM 2476 O O . SER A 1 327 ? -2.216 -3.151 12.664 1.00 90.62 327 SER A O 1
ATOM 2478 N N . TYR A 1 328 ? -2.984 -1.257 11.724 1.00 83.88 328 TYR A N 1
ATOM 2479 C CA . TYR A 1 328 ? -4.215 -1.118 12.497 1.00 83.88 328 TYR A CA 1
ATOM 2480 C C . TYR A 1 328 ? -5.372 -0.728 11.577 1.00 83.88 328 TYR A C 1
ATOM 2482 O O . TYR A 1 328 ? -5.158 -0.314 10.437 1.00 83.88 328 TYR A O 1
ATOM 2490 N N . GLY A 1 329 ? -6.593 -0.808 12.100 1.00 79.94 329 GLY A N 1
ATOM 2491 C CA . GLY A 1 329 ? -7.784 -0.329 11.413 1.00 79.94 329 GLY A CA 1
ATOM 2492 C C . GLY A 1 329 ? -8.881 -1.381 11.325 1.00 79.94 329 GLY A C 1
ATOM 2493 O O . GLY A 1 329 ? -8.969 -2.253 12.188 1.00 79.94 329 GLY A O 1
ATOM 2494 N N . GLU A 1 330 ? -9.748 -1.266 10.328 1.00 80.38 330 GLU A N 1
ATOM 2495 C CA . GLU A 1 330 ? -10.812 -2.240 10.093 1.00 80.38 330 GLU A CA 1
ATOM 2496 C C . GLU A 1 330 ? -10.240 -3.488 9.421 1.00 80.38 330 GLU A C 1
ATOM 2498 O O . GLU A 1 330 ? -9.363 -3.405 8.559 1.00 80.38 330 GLU A O 1
ATOM 2503 N N . SER A 1 331 ? -10.711 -4.666 9.832 1.00 78.38 331 SER A N 1
ATOM 2504 C CA . SER A 1 331 ? -10.364 -5.891 9.113 1.00 78.38 331 SER A CA 1
ATOM 2505 C C . SER A 1 331 ? -10.879 -5.760 7.677 1.00 78.38 331 SER A C 1
ATOM 2507 O O . SER A 1 331 ? -12.058 -5.441 7.514 1.00 78.38 331 SER A O 1
ATOM 2509 N N . PRO A 1 332 ? -10.053 -5.995 6.638 1.00 68.00 332 PRO A N 1
ATOM 2510 C CA . PRO A 1 332 ? -10.488 -5.887 5.247 1.00 68.00 332 PRO A CA 1
ATOM 2511 C C . PRO A 1 332 ? -11.634 -6.844 4.885 1.00 68.00 332 PRO A C 1
ATOM 2513 O O . PRO A 1 332 ? -12.250 -6.641 3.844 1.00 68.00 332 PRO A O 1
ATOM 2516 N N . LEU A 1 333 ? -11.946 -7.838 5.734 1.00 58.84 333 LEU A N 1
ATOM 2517 C CA . LEU A 1 333 ? -13.121 -8.712 5.643 1.00 58.84 333 LEU A CA 1
ATOM 2518 C C . LEU A 1 333 ? -13.593 -9.190 7.039 1.00 58.84 333 LEU A C 1
ATOM 2520 O O . LEU A 1 333 ? -12.764 -9.494 7.907 1.00 58.84 333 LEU A O 1
ATOM 2524 N N . ILE A 1 334 ? -14.921 -9.276 7.214 1.00 39.16 334 ILE A N 1
ATOM 2525 C CA . ILE A 1 334 ? -15.629 -10.364 7.920 1.00 39.16 334 ILE A CA 1
ATOM 2526 C C . ILE A 1 334 ? -16.215 -11.245 6.817 1.00 39.16 334 ILE A C 1
ATOM 2528 O O . ILE A 1 334 ? -16.774 -10.649 5.867 1.00 39.16 334 ILE A O 1
#

Radius of gyration: 45.27 Å; chains: 1; bounding box: 110×63×119 Å

Foldseek 3Di:
DDPDDDFLPVQPPPVDDHDPVSVQSVCVVPDVCVPNVAHADDDPDDDDPDDHCYPVNVVVVCVVVPVNVCQFKDKDKDKDAQDWFFKDADPAQFDPPFKWKDWQNHTDDDPQQWHADSVRRMIGGPDTDGGTMMMMIGMHGRLDADVDDPPPPRHPAWDAAFDKDWAQDPDDDPQWAFQQWDKDFCVVLVLNCVPCPQLQHDDSPTIHTHHRCVVHDDDDDDPVRHRSDDDDDQWDQDDPVPDDDDDDDDDDDDDDQDAAADEDPDPDDPQQHHYHHPDPDPPDPVCPDDDGPCPVDPPDDDDDDDDPSDIDGPDDDDDDTIMIGGSDGHHPDD

pLDDT: mean 74.45, std 18.06, range [32.34, 98.44]